Protein AF-G4N1Y5-F1 (afdb_monomer)

Organism: Pyricularia oryzae (strain 70-15 / ATCC MYA-4617 / FGSC 8958) (NCBI:txid242507)

Mean predicted aligned error: 13.45 Å

Radius of gyration: 26.27 Å; Cα contacts (8 Å, |Δi|>4): 251; chains: 1; bounding box: 82×82×76 Å

Sequence (222 aa):
MKKETIITCLFGWCHAQAALNHQTCSHRTGPSLIPADCPLPINHTAAKTEADWAPWSKQPVCFQPVHKPNTTDPYCLYTHPTFRSHGISVITTPGLAAALTSSLDDGVVPRHQRDHPSSPMSAQQRSSGALAYEIRDLPGRGKGLVATRPIRRWETVVVQFPSLVVLMDFWEAVESPKQSRRLLNRALKQLPAGEKGRILALGENKEGRGGSCLTGFGPGPA

Foldseek 3Di:
DDDDDDDDDPDDDDDDDDDPDDDDPPPPPDPDPDDPDQQDFQPLVPDDDPVSQPPFPDRWDWDFFPLCPVDPWTWTWTKRAQQLHWIAIETGTRNVVSNCPVVSDPVPPPLCLSQPCLECSHPVCVPVPDQQWDWDQDPPPAIDTDGPDDDDPPDDRHDDDHRYHYDPCVVNRDPDPVRVVVSVVVSLVSIDPVNSVVVVNRPDDDDDPDDDPPDDDDDDDD

Solvent-accessible surface area (backbone atoms only — not comparable to full-atom values): 14438 Å² total; per-residue (Å²): 134,92,81,85,88,89,84,88,80,82,80,86,79,81,91,80,91,83,84,89,83,84,84,78,82,74,82,75,92,63,99,65,100,64,82,91,70,76,59,69,52,58,55,71,88,75,51,84,51,70,80,54,37,54,85,32,74,47,79,59,54,68,48,72,36,66,74,36,84,90,51,87,68,34,42,26,42,40,32,34,58,58,40,92,78,40,14,30,20,38,39,34,37,43,62,58,51,27,63,44,52,72,75,56,44,70,86,82,48,58,61,72,73,68,43,27,67,39,15,90,77,8,70,58,36,78,74,70,72,71,56,56,46,46,84,42,83,37,90,99,67,40,66,43,80,44,70,73,55,93,78,60,91,93,57,80,61,73,50,86,79,70,55,66,48,67,45,87,65,48,78,58,27,46,83,41,75,67,57,51,52,52,49,53,55,46,42,48,67,67,36,36,69,70,45,35,48,56,59,55,58,64,72,62,72,88,80,75,90,88,72,78,95,77,81,90,85,76,86,79,85,133

Nearest PDB structures (foldseek):
  1vgr-assembly1_B  TM=2.642E-01  e=6.766E+00  Oxalobacter formigenes
  2vjm-assembly1_B  TM=2.490E-01  e=5.997E+00  Oxalobacter formigenes
  2vjn-assembly1_B  TM=2.763E-01  e=9.719E+00  Oxalobacter formigenes
  2vjp-assembly1_B  TM=2.486E-01  e=8.614E+00  Oxalobacter formigenes
  2vjq-assembly1_A  TM=2.506E-01  e=9.719E+00  Oxalobacter formigenes

Secondary structure (DSSP, 8-state):
----------S------------------------S-PPPPP-TTT--SHHHHTTSSS--EEE--SS-TT--PPEEEEEESSGGGT-EEEEE-HHHHHHHGGGG-TTSS-HHHHT-TTSTTSHHHHHH---SEEEEEETTTEEEEEESS---TT--------SEEE-TTHHHH-S-HHHHHHHHHHHHHHS-HHHHHHHHHHS-----SS--SS----PPP-

Structure (mmCIF, N/CA/C/O backbone):
data_AF-G4N1Y5-F1
#
_entry.id   AF-G4N1Y5-F1
#
loop_
_atom_site.group_PDB
_atom_site.id
_atom_site.type_symbol
_atom_site.label_atom_id
_atom_site.label_alt_id
_atom_site.label_comp_id
_atom_site.label_asym_id
_atom_site.label_entity_id
_atom_site.label_seq_id
_atom_site.pdbx_PDB_ins_code
_atom_site.Cartn_x
_atom_site.Cartn_y
_atom_site.Cartn_z
_atom_site.occupancy
_atom_site.B_iso_or_equiv
_atom_site.auth_seq_id
_atom_site.auth_comp_id
_atom_site.auth_asym_id
_atom_site.auth_atom_id
_atom_site.pdbx_PDB_model_num
ATOM 1 N N . MET A 1 1 ? 61.204 -33.881 -43.642 1.00 36.78 1 MET A N 1
ATOM 2 C CA . MET A 1 1 ? 60.769 -33.452 -44.990 1.00 36.78 1 MET A CA 1
ATOM 3 C C . MET A 1 1 ? 59.415 -32.778 -44.861 1.00 36.78 1 MET A C 1
ATOM 5 O O . MET A 1 1 ? 58.558 -33.297 -44.161 1.00 36.78 1 MET A O 1
ATOM 9 N N . LYS A 1 2 ? 59.293 -31.590 -45.455 1.00 37.75 2 LYS A N 1
ATOM 10 C CA . LYS A 1 2 ? 58.115 -30.712 -45.453 1.00 37.75 2 LYS A CA 1
ATOM 11 C C . LYS A 1 2 ? 56.876 -31.402 -46.042 1.00 37.75 2 LYS A C 1
ATOM 13 O O . LYS A 1 2 ? 57.016 -32.078 -47.060 1.00 37.75 2 LYS A O 1
ATOM 18 N N . LYS A 1 3 ? 55.694 -31.104 -45.488 1.00 37.12 3 LYS A N 1
ATOM 19 C CA . LYS A 1 3 ? 54.597 -30.410 -46.196 1.00 37.12 3 LYS A CA 1
ATOM 20 C C . LYS A 1 3 ? 53.560 -29.866 -45.196 1.00 37.12 3 LYS A C 1
ATOM 22 O O . LYS A 1 3 ? 53.031 -30.603 -44.374 1.00 37.12 3 LYS A O 1
ATOM 27 N N . GLU A 1 4 ? 53.372 -28.553 -45.291 1.00 38.59 4 GLU A N 1
ATOM 28 C CA . GLU A 1 4 ? 52.436 -27.648 -44.603 1.00 38.59 4 GLU A CA 1
ATOM 29 C C . GLU A 1 4 ? 50.994 -27.891 -45.110 1.00 38.59 4 GLU A C 1
ATOM 31 O O . GLU A 1 4 ? 50.819 -28.274 -46.264 1.00 38.59 4 GLU A O 1
ATOM 36 N N . THR A 1 5 ? 49.977 -27.972 -44.242 1.00 40.72 5 THR A N 1
ATOM 37 C CA . THR A 1 5 ? 49.106 -26.905 -43.673 1.00 40.72 5 THR A CA 1
ATOM 38 C C . THR A 1 5 ? 48.118 -26.291 -44.677 1.00 40.72 5 THR A C 1
ATOM 40 O O . THR A 1 5 ? 48.538 -25.748 -45.690 1.00 40.72 5 THR A O 1
ATOM 43 N N . ILE A 1 6 ? 46.811 -26.332 -44.357 1.00 34.34 6 ILE A N 1
ATOM 44 C CA . ILE A 1 6 ? 45.907 -25.173 -44.123 1.00 34.34 6 ILE A CA 1
ATOM 45 C C . ILE A 1 6 ? 44.449 -25.674 -44.032 1.00 34.34 6 ILE A C 1
ATOM 47 O O . ILE A 1 6 ? 43.851 -26.027 -45.042 1.00 34.34 6 ILE A O 1
ATOM 51 N N . ILE A 1 7 ? 43.860 -25.627 -42.829 1.00 37.31 7 ILE A N 1
ATOM 52 C CA . ILE A 1 7 ? 42.467 -25.193 -42.621 1.00 37.31 7 ILE A CA 1
ATOM 53 C C . ILE A 1 7 ? 42.479 -24.287 -41.388 1.00 37.31 7 ILE A C 1
ATOM 55 O O . ILE A 1 7 ? 42.711 -24.723 -40.262 1.00 37.31 7 ILE A O 1
ATOM 59 N N . THR A 1 8 ? 42.287 -23.000 -41.633 1.00 33.62 8 THR A N 1
ATOM 60 C CA . THR A 1 8 ? 42.190 -21.926 -40.648 1.00 33.62 8 THR A CA 1
ATOM 61 C C . THR A 1 8 ? 40.762 -21.870 -40.100 1.00 33.62 8 THR A C 1
ATOM 63 O O . THR A 1 8 ? 39.855 -21.417 -40.790 1.00 33.62 8 THR A O 1
ATOM 66 N N . CYS A 1 9 ? 40.567 -22.273 -38.843 1.00 34.78 9 CYS A N 1
ATOM 67 C CA . CYS A 1 9 ? 39.440 -21.824 -38.020 1.00 34.78 9 CYS A CA 1
ATOM 68 C C . CYS A 1 9 ? 39.994 -20.822 -37.005 1.00 34.78 9 CYS A C 1
ATOM 70 O O . CYS A 1 9 ? 40.541 -21.202 -35.971 1.00 34.78 9 CYS A O 1
ATOM 72 N N . LEU A 1 10 ? 39.918 -19.534 -37.340 1.00 39.16 10 LEU A N 1
ATOM 73 C CA . LEU A 1 10 ? 40.221 -18.456 -36.407 1.00 39.16 10 LEU A CA 1
ATOM 74 C C . LEU A 1 10 ? 39.010 -18.242 -35.488 1.00 39.16 10 LEU A C 1
ATOM 76 O O . LEU A 1 10 ? 37.905 -18.000 -35.960 1.00 39.16 10 LEU A O 1
ATOM 80 N N . PHE A 1 11 ? 39.283 -18.323 -34.184 1.00 41.16 11 PHE A N 1
ATOM 81 C CA . PHE A 1 11 ? 38.436 -17.948 -33.046 1.00 41.16 11 PHE A CA 1
ATOM 82 C C . PHE A 1 11 ? 37.162 -18.778 -32.832 1.00 41.16 11 PHE A C 1
ATOM 84 O O . PHE A 1 11 ? 36.048 -18.388 -33.166 1.00 41.16 11 PHE A O 1
ATOM 91 N N . GLY A 1 12 ? 37.347 -19.923 -32.169 1.00 32.00 12 GLY A N 1
ATOM 92 C CA . GLY A 1 12 ? 36.274 -20.605 -31.453 1.00 32.00 12 GLY A CA 1
ATOM 93 C C . GLY A 1 12 ? 35.871 -19.840 -30.189 1.00 32.00 12 GLY A C 1
ATOM 94 O O . GLY A 1 12 ? 36.725 -19.348 -29.463 1.00 32.00 12 GLY A O 1
ATOM 95 N N . TRP A 1 13 ? 34.574 -19.742 -29.910 1.00 37.44 13 TRP A N 1
ATOM 96 C CA . TRP A 1 13 ? 33.896 -20.661 -28.991 1.00 37.44 13 TRP A CA 1
ATOM 97 C C . TRP A 1 13 ? 32.408 -20.322 -28.850 1.00 37.44 13 TRP A C 1
ATOM 99 O O . TRP A 1 13 ? 31.970 -19.195 -29.063 1.00 37.44 13 TRP A O 1
ATOM 109 N N . CYS A 1 14 ? 31.650 -21.376 -28.551 1.00 31.11 14 CYS A N 1
ATOM 110 C CA . CYS A 1 14 ? 30.198 -21.467 -28.483 1.00 31.11 14 CYS A CA 1
ATOM 111 C C . CYS A 1 14 ? 29.510 -20.398 -27.625 1.00 31.11 14 CYS A C 1
ATOM 113 O O . CYS A 1 14 ? 29.985 -20.017 -26.559 1.00 31.11 14 CYS A O 1
ATOM 115 N N . HIS A 1 15 ? 28.292 -20.052 -28.044 1.00 40.00 15 HIS A N 1
ATOM 116 C CA . HIS A 1 15 ? 27.277 -19.400 -27.224 1.00 40.00 15 HIS A CA 1
ATOM 117 C C . HIS A 1 15 ? 26.997 -20.157 -25.917 1.00 40.00 15 HIS A C 1
ATOM 119 O O . HIS A 1 15 ? 26.692 -21.348 -25.943 1.00 40.00 15 HIS A O 1
ATOM 125 N N . ALA A 1 16 ? 26.942 -19.418 -24.808 1.00 31.11 16 ALA A N 1
ATOM 126 C CA . ALA A 1 16 ? 26.038 -19.700 -23.696 1.00 31.11 16 ALA A CA 1
ATOM 127 C C . ALA A 1 16 ? 25.666 -18.377 -23.002 1.00 31.11 16 ALA A C 1
ATOM 129 O O . ALA A 1 16 ? 26.476 -17.760 -22.316 1.00 31.11 16 ALA A O 1
ATOM 130 N N . GLN A 1 17 ? 24.432 -17.918 -23.218 1.00 43.44 17 GLN A N 1
ATOM 131 C CA . GLN A 1 17 ? 23.779 -16.939 -22.351 1.00 43.44 17 GLN A CA 1
ATOM 132 C C . GLN A 1 17 ? 23.255 -17.664 -21.112 1.00 43.44 17 GLN A C 1
ATOM 134 O O . GLN A 1 17 ? 22.541 -18.650 -21.261 1.00 43.44 17 GLN A O 1
ATOM 139 N N . ALA A 1 18 ? 23.585 -17.146 -19.928 1.00 31.31 18 ALA A N 1
ATOM 140 C CA . ALA A 1 18 ? 22.715 -16.987 -18.755 1.00 31.31 18 ALA A CA 1
ATOM 141 C C . ALA A 1 18 ? 23.594 -16.836 -17.506 1.00 31.31 18 ALA A C 1
ATOM 143 O O . ALA A 1 18 ? 24.109 -17.811 -16.970 1.00 31.31 18 ALA A O 1
ATOM 144 N N . ALA A 1 19 ? 23.736 -15.607 -17.017 1.00 33.06 19 ALA A N 1
ATOM 145 C CA . ALA A 1 19 ? 24.191 -15.350 -15.657 1.00 33.06 19 ALA A CA 1
ATOM 146 C C . ALA A 1 19 ? 23.155 -14.447 -14.979 1.00 33.06 19 ALA A C 1
ATOM 148 O O . ALA A 1 19 ? 23.340 -13.243 -14.846 1.00 33.06 19 ALA A O 1
ATOM 149 N N . LEU A 1 20 ? 22.020 -15.040 -14.598 1.00 39.56 20 LEU A N 1
ATOM 150 C CA . LEU A 1 20 ? 21.150 -14.484 -13.563 1.00 39.56 20 LEU A CA 1
ATOM 151 C C . LEU A 1 20 ? 21.746 -14.918 -12.227 1.00 39.56 20 LEU A C 1
ATOM 153 O O . LEU A 1 20 ? 21.486 -16.020 -11.755 1.00 39.56 20 LEU A O 1
ATOM 157 N N . ASN A 1 21 ? 22.598 -14.071 -11.656 1.00 50.44 21 ASN A N 1
ATOM 158 C CA . ASN A 1 21 ? 23.182 -14.298 -10.343 1.00 50.44 21 ASN A CA 1
ATOM 159 C C . ASN A 1 21 ? 22.682 -13.223 -9.376 1.00 50.44 21 ASN A C 1
ATOM 161 O O . ASN A 1 21 ? 23.321 -12.194 -9.200 1.00 50.44 21 ASN A O 1
ATOM 165 N N . HIS A 1 22 ? 21.522 -13.468 -8.769 1.00 42.69 22 HIS A N 1
ATOM 166 C CA . HIS A 1 22 ? 21.145 -12.882 -7.483 1.00 42.69 22 HIS A CA 1
ATOM 167 C C . HIS A 1 22 ? 20.289 -13.897 -6.730 1.00 42.69 22 HIS A C 1
ATOM 169 O O . HIS A 1 22 ? 19.062 -13.876 -6.762 1.00 42.69 22 HIS A O 1
ATOM 175 N N . GLN A 1 23 ? 20.974 -14.828 -6.072 1.00 48.97 23 GLN A N 1
ATOM 176 C CA . GLN A 1 23 ? 20.362 -15.827 -5.215 1.00 48.97 23 GLN A CA 1
ATOM 177 C C . GLN A 1 23 ? 20.736 -15.539 -3.766 1.00 48.97 23 GLN A C 1
ATOM 179 O O . GLN A 1 23 ? 21.848 -15.826 -3.344 1.00 48.97 23 GLN A O 1
ATOM 184 N N . THR A 1 24 ? 19.782 -15.020 -2.997 1.00 43.78 24 THR A N 1
ATOM 185 C CA . THR A 1 24 ? 19.695 -15.293 -1.555 1.00 43.78 24 THR A CA 1
ATOM 186 C C . THR A 1 24 ? 18.232 -15.405 -1.121 1.00 43.78 24 THR A C 1
ATOM 188 O O . THR A 1 24 ? 17.758 -14.710 -0.226 1.00 43.78 24 THR A O 1
ATOM 191 N N . CYS A 1 25 ? 17.507 -16.366 -1.696 1.00 52.31 25 CYS A N 1
ATOM 192 C CA . CYS A 1 25 ? 16.467 -17.042 -0.925 1.00 52.31 25 CYS A CA 1
ATOM 193 C C . CYS A 1 25 ? 17.189 -17.980 0.050 1.00 52.31 25 CYS A C 1
ATOM 195 O O . CYS A 1 25 ? 17.631 -19.065 -0.317 1.00 52.31 25 CYS A O 1
ATOM 197 N N . SER A 1 26 ? 17.407 -17.513 1.281 1.00 47.81 26 SER A N 1
ATOM 198 C CA . SER A 1 26 ? 17.967 -18.354 2.337 1.00 47.81 26 SER A CA 1
ATOM 199 C C . SER A 1 26 ? 16.935 -19.419 2.705 1.00 47.81 26 SER A C 1
ATOM 201 O O . SER A 1 26 ? 15.884 -19.106 3.267 1.00 47.81 26 SER A O 1
ATOM 203 N N . HIS A 1 27 ? 17.223 -20.674 2.352 1.00 41.19 27 HIS A N 1
ATOM 204 C CA . HIS A 1 27 ? 16.483 -21.837 2.825 1.00 41.19 27 HIS A CA 1
ATOM 205 C C . HIS A 1 27 ? 16.532 -21.861 4.354 1.00 41.19 27 HIS A C 1
ATOM 207 O O . HIS A 1 27 ? 17.514 -22.291 4.956 1.00 41.19 27 HIS A O 1
ATOM 213 N N . ARG A 1 28 ? 15.456 -21.427 5.008 1.00 40.38 28 ARG A N 1
ATOM 214 C CA . ARG A 1 28 ? 15.240 -21.763 6.411 1.00 40.38 28 ARG A CA 1
ATOM 215 C C . ARG A 1 28 ? 14.604 -23.152 6.421 1.00 40.38 28 ARG A C 1
ATOM 217 O O . ARG A 1 28 ? 13.409 -23.292 6.186 1.00 40.38 28 ARG A O 1
ATOM 224 N N . THR A 1 29 ? 15.423 -24.181 6.626 1.00 44.72 29 THR A N 1
ATOM 225 C CA . THR A 1 29 ? 14.988 -25.575 6.783 1.00 44.72 29 THR A CA 1
ATOM 226 C C . THR A 1 29 ? 14.177 -25.717 8.072 1.00 44.72 29 THR A C 1
ATOM 228 O O . THR A 1 29 ? 14.715 -25.999 9.139 1.00 44.72 29 THR A O 1
ATOM 231 N N . GLY A 1 30 ? 12.876 -25.463 7.980 1.00 50.12 30 GLY A N 1
ATOM 232 C CA . GLY A 1 30 ? 11.869 -25.906 8.940 1.00 50.12 30 GLY A CA 1
ATOM 233 C C . GLY A 1 30 ? 10.907 -26.863 8.234 1.00 50.12 30 GLY A C 1
ATOM 234 O O . GLY A 1 30 ? 10.725 -26.738 7.021 1.00 50.12 30 GLY A O 1
ATOM 235 N N . PRO A 1 31 ? 10.295 -27.826 8.939 1.00 45.81 31 PRO A N 1
ATOM 236 C CA . PRO A 1 31 ? 9.367 -28.757 8.319 1.00 45.81 31 PRO A CA 1
ATOM 237 C C . PRO A 1 31 ? 8.050 -28.017 8.060 1.00 45.81 31 PRO A C 1
ATOM 239 O O . PRO A 1 31 ? 7.204 -27.916 8.943 1.00 45.81 31 PRO A O 1
ATOM 242 N N . SER A 1 32 ? 7.888 -27.445 6.867 1.00 42.66 32 SER A N 1
ATOM 243 C CA . SER A 1 32 ? 6.611 -26.885 6.430 1.00 42.66 32 SER A CA 1
ATOM 244 C C . SER A 1 32 ? 6.371 -27.197 4.958 1.00 42.66 32 SER A C 1
ATOM 246 O O . SER A 1 32 ? 7.228 -26.980 4.105 1.00 42.66 32 SER A O 1
ATOM 248 N N . LEU A 1 33 ? 5.196 -27.760 4.695 1.00 46.88 33 LEU A N 1
ATOM 249 C CA . LEU A 1 33 ? 4.703 -28.235 3.407 1.00 46.88 33 LEU A CA 1
ATOM 250 C C . LEU A 1 33 ? 4.288 -27.052 2.507 1.00 46.88 33 LEU A C 1
ATOM 252 O O . LEU A 1 33 ? 3.099 -26.768 2.385 1.00 46.88 33 LEU A O 1
ATOM 256 N N . ILE A 1 34 ? 5.243 -26.346 1.890 1.00 49.41 34 ILE A N 1
ATOM 257 C CA . ILE A 1 34 ? 4.983 -25.301 0.874 1.00 49.41 34 ILE A CA 1
ATOM 258 C C . ILE A 1 34 ? 5.943 -25.523 -0.315 1.00 49.41 34 ILE A C 1
ATOM 260 O O . ILE A 1 34 ? 7.086 -25.912 -0.065 1.00 49.41 34 ILE A O 1
ATOM 264 N N . PRO A 1 35 ? 5.514 -25.343 -1.587 1.00 47.78 35 PRO A N 1
ATOM 265 C CA . PRO A 1 35 ? 6.328 -25.675 -2.756 1.00 47.78 35 PRO A CA 1
ATOM 266 C C . PRO A 1 35 ? 7.705 -25.011 -2.718 1.00 47.78 35 PRO A C 1
ATOM 268 O O . PRO A 1 35 ? 7.832 -23.837 -2.379 1.00 47.78 35 PRO A O 1
ATOM 271 N N . ALA A 1 36 ? 8.723 -25.785 -3.090 1.00 53.41 36 ALA A N 1
ATOM 272 C CA . ALA A 1 36 ? 10.140 -25.424 -3.072 1.00 53.41 36 ALA A CA 1
ATOM 273 C C . ALA A 1 36 ? 10.540 -24.346 -4.100 1.00 53.41 36 ALA A C 1
ATOM 275 O O . ALA A 1 36 ? 11.719 -24.004 -4.201 1.00 53.41 36 ALA A O 1
ATOM 276 N N . ASP A 1 37 ? 9.581 -23.804 -4.849 1.00 65.25 37 ASP A N 1
ATOM 277 C CA . ASP A 1 37 ? 9.858 -22.935 -5.981 1.00 65.25 37 ASP A CA 1
ATOM 278 C C . ASP A 1 37 ? 9.784 -21.470 -5.561 1.00 65.25 37 ASP A C 1
ATOM 280 O O . ASP A 1 37 ? 8.735 -20.931 -5.202 1.00 65.25 37 ASP A O 1
ATOM 284 N N . CYS A 1 38 ? 10.946 -20.819 -5.602 1.00 70.44 38 CYS A N 1
ATOM 285 C CA . CYS A 1 38 ? 11.049 -19.383 -5.416 1.00 70.44 38 CYS A CA 1
ATOM 286 C C . CYS A 1 38 ? 10.252 -18.692 -6.534 1.00 70.44 38 CYS A C 1
ATOM 288 O O . CYS A 1 38 ? 10.541 -18.938 -7.709 1.00 70.44 38 CYS A O 1
ATOM 290 N N . PRO A 1 39 ? 9.268 -17.833 -6.210 1.00 83.62 39 PRO A N 1
ATOM 291 C CA . PRO A 1 39 ? 8.511 -17.117 -7.226 1.00 83.62 39 PRO A CA 1
ATOM 292 C C . PRO A 1 39 ? 9.467 -16.335 -8.131 1.00 83.62 39 PRO A C 1
ATOM 294 O O . PRO A 1 39 ? 10.356 -15.621 -7.656 1.00 83.62 39 PRO A O 1
ATOM 297 N N . LEU A 1 40 ? 9.301 -16.504 -9.443 1.00 88.62 40 LEU A N 1
ATOM 298 C CA . LEU A 1 40 ? 10.174 -15.879 -10.427 1.00 88.62 40 LEU A CA 1
ATOM 299 C C . LEU A 1 40 ? 9.832 -14.389 -10.597 1.00 88.62 40 LEU A C 1
ATOM 301 O O . LEU A 1 40 ? 8.654 -14.019 -10.575 1.00 88.62 40 LEU A O 1
ATOM 305 N N . PRO A 1 41 ? 10.839 -13.522 -10.805 1.00 91.44 41 PRO A N 1
ATOM 306 C CA . PRO A 1 41 ? 10.612 -12.123 -11.143 1.00 91.44 41 PRO A CA 1
ATOM 307 C C . PRO A 1 41 ? 9.795 -11.974 -12.427 1.00 91.44 41 PRO A C 1
ATOM 309 O O . PRO A 1 41 ? 10.048 -12.653 -13.423 1.00 91.44 41 PRO A O 1
ATOM 312 N N . ILE A 1 42 ? 8.863 -11.021 -12.437 1.00 89.31 42 ILE A N 1
ATOM 313 C CA . ILE A 1 42 ? 8.112 -10.688 -13.650 1.00 89.31 42 ILE A CA 1
ATOM 314 C C . ILE A 1 42 ? 9.048 -10.033 -14.658 1.00 89.31 42 ILE A C 1
ATOM 316 O O . ILE A 1 42 ? 9.676 -9.002 -14.388 1.00 89.31 42 ILE A O 1
ATOM 320 N N . ASN A 1 43 ? 9.077 -10.591 -15.866 1.00 88.75 43 ASN A N 1
ATOM 321 C CA . ASN A 1 43 ? 9.736 -9.954 -16.989 1.00 88.75 43 ASN A CA 1
ATOM 322 C C . ASN A 1 43 ? 8.859 -8.816 -17.537 1.00 88.75 43 ASN A C 1
ATOM 324 O O . ASN A 1 43 ? 8.047 -8.996 -18.442 1.00 88.75 43 ASN A O 1
ATOM 328 N N . HIS A 1 44 ? 9.036 -7.625 -16.972 1.00 83.50 44 HIS A N 1
ATOM 329 C CA . HIS A 1 44 ? 8.256 -6.425 -17.276 1.00 83.50 44 HIS A CA 1
ATOM 330 C C . HIS A 1 44 ? 8.326 -5.957 -18.742 1.00 83.50 44 HIS A C 1
ATOM 332 O O . HIS A 1 44 ? 7.448 -5.207 -19.164 1.00 83.50 44 HIS A O 1
ATOM 338 N N . THR A 1 45 ? 9.326 -6.379 -19.526 1.00 86.06 45 THR A N 1
ATOM 339 C CA . THR A 1 45 ? 9.419 -6.043 -20.960 1.00 86.06 45 THR A CA 1
ATOM 340 C C . THR A 1 45 ? 8.698 -7.052 -21.853 1.00 86.06 45 THR A C 1
ATOM 342 O O . THR A 1 45 ? 8.228 -6.687 -22.930 1.00 86.06 45 THR A O 1
ATOM 345 N N . ALA A 1 46 ? 8.586 -8.308 -21.411 1.00 87.62 46 ALA A N 1
ATOM 346 C CA . ALA A 1 46 ? 7.945 -9.385 -22.161 1.00 87.62 46 ALA A CA 1
ATOM 347 C C . ALA A 1 46 ? 6.474 -9.613 -21.777 1.00 87.62 46 ALA A C 1
ATOM 349 O O . ALA A 1 46 ? 5.722 -10.143 -22.594 1.00 87.62 46 ALA A O 1
ATOM 350 N N . ALA A 1 47 ? 6.068 -9.220 -20.566 1.00 88.44 47 ALA A N 1
ATOM 351 C CA . ALA A 1 47 ? 4.717 -9.414 -20.047 1.00 88.44 47 ALA A CA 1
ATOM 352 C C . ALA A 1 47 ? 3.669 -8.648 -20.875 1.00 88.44 47 ALA A C 1
ATOM 354 O O . ALA A 1 47 ? 3.788 -7.435 -21.071 1.00 88.44 47 ALA A O 1
ATOM 355 N N . LYS A 1 48 ? 2.634 -9.351 -21.349 1.00 90.12 48 LYS A N 1
ATOM 356 C CA . LYS A 1 48 ? 1.591 -8.813 -22.247 1.00 90.12 48 LYS A CA 1
ATOM 357 C C . LYS A 1 48 ? 0.170 -9.082 -21.761 1.00 90.12 48 LYS A C 1
ATOM 359 O O . LYS A 1 48 ? -0.748 -8.375 -22.172 1.00 90.12 48 LYS A O 1
ATOM 364 N N . THR A 1 49 ? -0.012 -10.078 -20.903 1.00 92.44 49 THR A N 1
ATOM 365 C CA . THR A 1 49 ? -1.314 -10.556 -20.438 1.00 92.44 49 THR A CA 1
ATOM 366 C C . THR A 1 49 ? -1.410 -10.560 -18.918 1.00 92.44 49 THR A C 1
ATOM 368 O O . THR A 1 49 ? -0.402 -10.579 -18.218 1.00 92.44 49 THR A 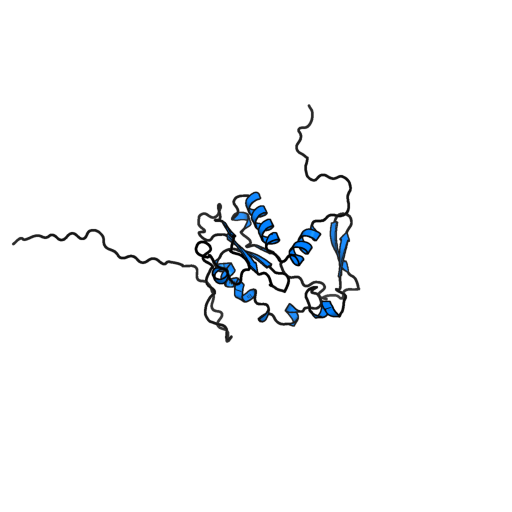O 1
ATOM 371 N N . GLU A 1 50 ? -2.636 -10.599 -18.392 1.00 90.38 50 GLU A N 1
ATOM 372 C CA . GLU A 1 50 ? -2.871 -10.629 -16.943 1.00 90.38 50 GLU A CA 1
ATOM 373 C C . GLU A 1 50 ? -2.224 -11.819 -16.236 1.00 90.38 50 GLU A C 1
ATOM 375 O O . GLU A 1 50 ? -1.778 -11.676 -15.101 1.00 90.38 50 GLU A O 1
ATOM 380 N N . ALA A 1 51 ? -2.095 -12.956 -16.920 1.00 90.06 51 ALA A N 1
ATOM 381 C CA . ALA A 1 51 ? -1.388 -14.115 -16.392 1.00 90.06 51 ALA A CA 1
ATOM 382 C C . ALA A 1 51 ? 0.115 -13.847 -16.192 1.00 90.06 51 ALA A C 1
ATOM 384 O O . ALA A 1 51 ? 0.693 -14.348 -15.232 1.00 90.06 51 ALA A O 1
ATOM 385 N N . ASP A 1 52 ? 0.732 -13.013 -17.038 1.00 91.44 52 ASP A N 1
ATOM 386 C CA . ASP A 1 52 ? 2.172 -12.718 -16.979 1.00 91.44 52 ASP A CA 1
ATOM 387 C C . ASP A 1 52 ? 2.551 -11.846 -15.777 1.00 91.44 52 ASP A C 1
ATOM 389 O O . ASP A 1 52 ? 3.705 -11.839 -15.348 1.00 91.44 52 ASP A O 1
ATOM 393 N N . TRP A 1 53 ? 1.598 -11.065 -15.258 1.00 92.50 53 TRP A N 1
ATOM 394 C CA . TRP A 1 53 ? 1.809 -10.194 -14.101 1.00 92.50 53 TRP A CA 1
ATOM 395 C C . TRP A 1 53 ? 0.920 -10.533 -12.907 1.00 92.50 53 TRP A C 1
ATOM 397 O O . TRP A 1 53 ? 0.887 -9.766 -11.946 1.00 92.50 53 TRP A O 1
ATOM 407 N N . ALA A 1 54 ? 0.225 -11.668 -12.916 1.00 91.12 54 ALA A N 1
ATOM 408 C CA . ALA A 1 54 ? -0.407 -12.185 -11.710 1.00 91.12 54 ALA A CA 1
ATOM 409 C C . ALA A 1 54 ? 0.666 -12.415 -10.616 1.00 91.12 54 ALA A C 1
ATOM 411 O O . ALA A 1 54 ? 1.803 -12.763 -10.938 1.00 91.12 54 ALA A O 1
ATOM 412 N N . PRO A 1 55 ? 0.363 -12.196 -9.321 1.00 91.50 55 PRO A N 1
ATOM 413 C CA . PRO A 1 55 ? -0.938 -11.849 -8.734 1.00 91.50 55 PRO A CA 1
ATOM 414 C C . PRO A 1 55 ? -1.258 -10.340 -8.734 1.00 91.50 55 PRO A C 1
ATOM 416 O O . PRO A 1 55 ? -2.208 -9.895 -8.088 1.00 91.50 55 PRO A O 1
ATOM 419 N N . TRP A 1 56 ? -0.464 -9.514 -9.412 1.00 94.19 56 TRP A N 1
ATOM 420 C CA . TRP A 1 56 ? -0.678 -8.071 -9.442 1.00 94.19 56 TRP A CA 1
ATOM 421 C C . TRP A 1 56 ? -1.850 -7.708 -10.360 1.00 94.19 56 TRP A C 1
ATOM 423 O O . TRP A 1 56 ? -2.097 -8.326 -11.386 1.00 94.19 56 TRP A O 1
ATOM 433 N N . SER A 1 57 ? -2.585 -6.660 -10.002 1.00 93.94 57 SER A N 1
ATOM 434 C CA . SER A 1 57 ? -3.801 -6.236 -10.717 1.00 93.94 57 SER A CA 1
ATOM 435 C C . SER A 1 57 ? -3.551 -5.528 -12.050 1.00 93.94 57 SER A C 1
ATOM 437 O O . SER A 1 57 ? -4.482 -5.334 -12.836 1.00 93.94 57 SER A O 1
ATOM 439 N N . LYS A 1 58 ? -2.327 -5.048 -12.280 1.00 94.25 58 LYS A N 1
ATOM 440 C CA . LYS A 1 58 ? -1.933 -4.256 -13.448 1.00 94.25 58 LYS A CA 1
ATOM 441 C C . LYS A 1 58 ? -0.509 -4.607 -13.842 1.00 94.25 58 LYS A C 1
ATOM 443 O O . LYS A 1 58 ? 0.309 -4.909 -12.976 1.00 94.25 58 LYS A O 1
ATOM 448 N N . GLN A 1 59 ? -0.212 -4.447 -15.131 1.00 94.56 59 GLN A N 1
ATOM 449 C CA . GLN A 1 59 ? 1.152 -4.526 -15.633 1.00 94.56 59 GLN A CA 1
ATOM 450 C C . GLN A 1 59 ? 2.068 -3.570 -14.841 1.00 94.56 59 GLN A C 1
ATOM 452 O O . GLN A 1 59 ? 1.730 -2.380 -14.710 1.00 94.56 59 GLN A O 1
ATOM 457 N N . PRO A 1 60 ? 3.209 -4.063 -14.325 1.00 95.31 60 PRO A N 1
ATOM 458 C CA . PRO A 1 60 ? 4.142 -3.249 -13.565 1.00 95.31 60 PRO A CA 1
ATOM 459 C C . PRO A 1 60 ? 4.713 -2.101 -14.389 1.00 95.31 60 PRO A C 1
ATOM 461 O O . PRO A 1 60 ? 4.956 -2.219 -15.589 1.00 95.31 60 PRO A O 1
ATOM 464 N N . VAL A 1 61 ? 4.942 -0.969 -13.730 1.00 94.69 61 VAL A N 1
ATOM 465 C CA . VAL A 1 61 ? 5.459 0.242 -14.378 1.00 94.69 61 VAL A CA 1
ATOM 466 C C . VAL A 1 61 ? 6.837 0.512 -13.833 1.00 94.69 61 VAL A C 1
ATOM 468 O O . VAL A 1 61 ? 6.965 0.851 -12.657 1.00 94.69 61 VAL A O 1
ATOM 471 N N . CYS A 1 62 ? 7.835 0.363 -14.693 1.00 94.75 62 CYS A N 1
ATOM 472 C CA . CYS A 1 62 ? 9.229 0.333 -14.292 1.00 94.75 62 CYS A CA 1
ATOM 473 C C . CYS A 1 62 ? 10.003 1.570 -14.753 1.00 94.75 62 CYS A C 1
ATOM 475 O O . CYS A 1 62 ? 9.673 2.182 -15.771 1.00 94.75 62 CYS A O 1
ATOM 477 N N . PHE A 1 63 ? 11.050 1.916 -14.012 1.00 93.12 63 PHE A N 1
ATOM 478 C CA . PHE A 1 63 ? 12.070 2.878 -14.415 1.00 93.12 63 PHE A CA 1
ATOM 479 C C . PHE A 1 63 ? 13.452 2.379 -13.994 1.00 93.12 63 PHE A C 1
ATOM 481 O O . PHE A 1 63 ? 13.581 1.637 -13.019 1.00 93.12 63 PHE A O 1
ATOM 488 N N . GLN A 1 64 ? 14.475 2.788 -14.739 1.00 92.88 64 GLN A N 1
ATOM 489 C CA . GLN A 1 64 ? 15.861 2.480 -14.407 1.00 92.88 64 GLN A CA 1
ATOM 490 C C . GLN A 1 64 ? 16.414 3.521 -13.429 1.00 92.88 64 GLN A C 1
ATOM 492 O O . GLN A 1 64 ? 16.149 4.713 -13.624 1.00 92.88 64 GLN A O 1
ATOM 497 N N . PRO A 1 65 ? 17.147 3.106 -12.381 1.00 91.69 65 PRO A N 1
ATOM 498 C CA . PRO A 1 65 ? 17.695 4.041 -11.412 1.00 91.69 65 PRO A CA 1
ATOM 499 C C . PRO A 1 65 ? 18.814 4.878 -12.048 1.00 91.69 65 PRO A C 1
ATOM 501 O O . PRO A 1 65 ? 19.785 4.337 -12.568 1.00 91.69 65 PRO A O 1
ATOM 504 N N . VAL A 1 66 ? 18.703 6.208 -11.998 1.00 83.94 66 VAL A N 1
ATOM 505 C CA . VAL A 1 66 ? 19.680 7.103 -12.658 1.00 83.94 66 VAL A CA 1
ATOM 506 C C . VAL A 1 66 ? 20.940 7.285 -11.814 1.00 83.94 66 VAL A C 1
ATOM 508 O O . VAL A 1 66 ? 22.048 7.328 -12.343 1.00 83.94 66 VAL A O 1
ATOM 511 N N . HIS A 1 67 ? 20.795 7.341 -10.490 1.00 79.94 67 HIS A N 1
ATOM 512 C CA . HIS A 1 67 ? 21.913 7.580 -9.570 1.00 79.94 67 HIS A CA 1
ATOM 513 C C . HIS A 1 67 ? 22.515 6.292 -8.988 1.00 79.94 67 HIS A C 1
ATOM 515 O O . HIS A 1 67 ? 23.302 6.348 -8.046 1.00 79.94 67 HIS A O 1
ATOM 521 N N . LYS A 1 68 ? 22.179 5.129 -9.564 1.00 81.31 68 LYS A N 1
ATOM 522 C CA . LYS A 1 68 ? 22.753 3.823 -9.199 1.00 81.31 68 LYS A CA 1
ATOM 523 C C . LYS A 1 68 ? 23.260 3.095 -10.444 1.00 81.31 68 LYS A C 1
ATOM 525 O O . LYS A 1 68 ? 22.689 2.080 -10.830 1.00 81.31 68 LYS A O 1
ATOM 530 N N . PRO A 1 69 ? 24.337 3.589 -11.080 1.00 69.56 69 PRO A N 1
ATOM 531 C CA . PRO A 1 69 ? 24.815 3.058 -12.359 1.00 69.56 69 PRO A CA 1
ATOM 532 C C . PRO A 1 69 ? 25.281 1.597 -12.280 1.00 69.56 69 PRO A C 1
ATOM 534 O O . PRO A 1 69 ? 25.300 0.902 -13.289 1.00 69.56 69 PRO A O 1
ATOM 537 N N . ASN A 1 70 ? 25.627 1.119 -11.080 1.00 76.06 70 ASN A N 1
ATOM 538 C CA . ASN A 1 70 ? 26.030 -0.268 -10.843 1.00 76.06 70 ASN A CA 1
ATOM 539 C C . ASN A 1 70 ? 24.837 -1.208 -10.593 1.00 76.06 70 ASN A C 1
ATOM 541 O O . ASN A 1 70 ? 25.033 -2.410 -10.434 1.00 76.06 70 ASN A O 1
ATOM 545 N N . THR A 1 71 ? 23.613 -0.680 -10.522 1.00 78.56 71 THR A N 1
ATOM 546 C CA . THR A 1 71 ? 22.395 -1.464 -10.321 1.00 78.56 71 THR A CA 1
ATOM 547 C C . THR A 1 71 ? 21.681 -1.623 -11.655 1.00 78.56 71 THR A C 1
ATOM 549 O O . THR A 1 71 ? 21.239 -0.649 -12.254 1.00 78.56 71 THR A O 1
ATOM 552 N N . THR A 1 72 ? 21.545 -2.866 -12.111 1.00 79.25 72 THR A N 1
ATOM 553 C CA . THR A 1 72 ? 20.811 -3.197 -13.344 1.00 79.25 72 THR A CA 1
ATOM 554 C C . THR A 1 72 ? 19.316 -3.396 -13.115 1.00 79.25 72 THR A C 1
ATOM 556 O O . THR A 1 72 ? 18.541 -3.420 -14.073 1.00 79.25 72 THR A O 1
ATOM 559 N N . ASP A 1 73 ? 18.908 -3.564 -11.857 1.00 89.38 73 ASP A N 1
ATOM 560 C CA . ASP A 1 73 ? 17.521 -3.828 -11.507 1.00 89.38 73 ASP A CA 1
ATOM 561 C C . ASP A 1 73 ? 16.676 -2.550 -11.585 1.00 89.38 73 ASP A C 1
ATOM 563 O O . ASP A 1 73 ? 16.964 -1.566 -10.893 1.00 89.38 73 ASP A O 1
ATOM 567 N N . PRO A 1 74 ? 15.589 -2.554 -12.376 1.00 93.38 74 PRO A N 1
ATOM 568 C CA . PRO A 1 74 ? 14.659 -1.444 -12.383 1.00 93.38 74 PRO A CA 1
ATOM 569 C C . PRO A 1 74 ? 13.835 -1.417 -11.098 1.00 93.38 74 PRO A C 1
ATOM 571 O O . PRO A 1 74 ? 13.584 -2.438 -10.454 1.00 93.38 74 PRO A O 1
ATOM 574 N N . TYR A 1 75 ? 13.303 -0.242 -10.792 1.00 94.94 75 TYR A N 1
ATOM 575 C CA . TYR A 1 75 ? 12.254 -0.080 -9.794 1.00 94.94 75 TYR A CA 1
ATOM 576 C C . TYR A 1 75 ? 10.910 -0.105 -10.496 1.00 94.94 75 TYR A C 1
ATOM 578 O O . TYR A 1 75 ? 10.694 0.624 -11.464 1.00 94.94 75 TYR A O 1
ATOM 586 N N . CYS A 1 76 ? 9.991 -0.913 -9.987 1.00 96.44 76 CYS A N 1
ATOM 587 C CA . CYS A 1 76 ? 8.682 -1.121 -10.578 1.00 96.44 76 CYS A CA 1
ATOM 588 C C . CYS A 1 76 ? 7.576 -0.900 -9.544 1.00 96.44 76 CYS A C 1
ATOM 590 O O . CYS A 1 76 ? 7.719 -1.229 -8.367 1.00 96.44 76 CYS A O 1
ATOM 592 N N . LEU A 1 77 ? 6.456 -0.344 -10.004 1.00 97.69 77 LEU A N 1
ATOM 593 C CA . LEU A 1 77 ? 5.214 -0.260 -9.242 1.00 97.69 77 LEU A CA 1
ATOM 594 C C . LEU A 1 77 ? 4.377 -1.521 -9.468 1.00 97.69 77 LEU A C 1
ATOM 596 O O . LEU A 1 77 ? 3.997 -1.807 -10.604 1.00 97.69 77 LEU A O 1
ATOM 600 N N . TYR A 1 78 ? 4.040 -2.198 -8.378 1.00 97.19 78 TYR A N 1
ATOM 601 C CA . TYR A 1 78 ? 3.141 -3.342 -8.309 1.00 97.19 78 TYR A CA 1
ATOM 602 C C . TYR A 1 78 ? 1.922 -2.991 -7.455 1.00 97.19 78 TYR A C 1
ATOM 604 O O . TYR A 1 78 ? 2.055 -2.264 -6.474 1.00 97.19 78 TYR A O 1
ATOM 612 N N . THR A 1 79 ? 0.743 -3.523 -7.777 1.00 97.19 79 THR A N 1
ATOM 613 C CA . THR A 1 79 ? -0.458 -3.315 -6.951 1.00 97.19 79 THR A CA 1
ATOM 614 C C . THR A 1 79 ? -1.224 -4.613 -6.784 1.00 97.19 79 THR A C 1
ATOM 616 O O . THR A 1 79 ? -1.710 -5.177 -7.766 1.00 97.19 79 THR A O 1
ATOM 619 N N . HIS A 1 80 ? -1.379 -5.060 -5.540 1.00 95.44 80 HIS A N 1
ATOM 620 C CA . HIS A 1 80 ? -2.224 -6.193 -5.186 1.00 95.44 80 HIS A CA 1
ATOM 621 C C . HIS A 1 80 ? -3.610 -5.669 -4.772 1.00 95.44 80 HIS A C 1
ATOM 623 O O . HIS A 1 80 ? -3.703 -4.886 -3.824 1.00 95.44 80 HIS A O 1
ATOM 629 N N . PRO A 1 81 ? -4.696 -6.046 -5.466 1.00 90.75 81 PRO A N 1
ATOM 630 C CA . PRO A 1 81 ? -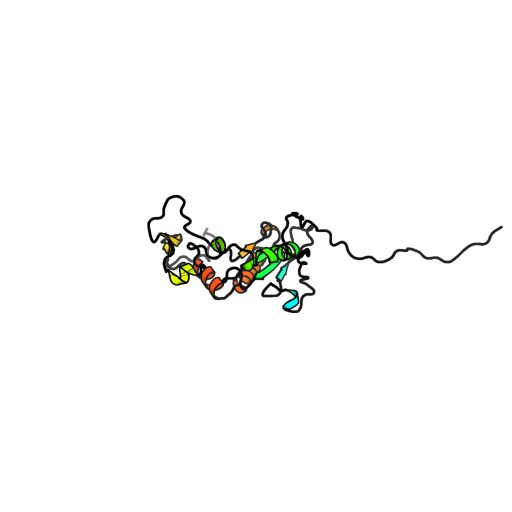5.986 -5.359 -5.347 1.00 90.75 81 PRO A CA 1
ATOM 631 C C . PRO A 1 81 ? -6.753 -5.711 -4.069 1.00 90.75 81 PRO A C 1
ATOM 633 O O . PRO A 1 81 ? -7.620 -4.956 -3.643 1.00 90.75 81 PRO A O 1
ATOM 636 N N . THR A 1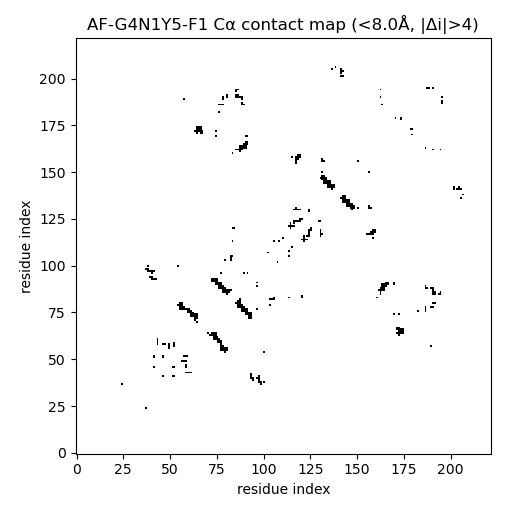 82 ? -6.456 -6.857 -3.461 1.00 88.94 82 THR A N 1
ATOM 637 C CA . THR A 1 82 ? -7.277 -7.450 -2.394 1.00 88.94 82 THR A CA 1
ATOM 638 C C . THR A 1 82 ? -6.509 -7.696 -1.105 1.00 88.94 82 THR A C 1
ATOM 640 O O . THR A 1 82 ? -7.072 -8.277 -0.181 1.00 88.94 82 THR A O 1
ATOM 643 N N . PHE A 1 83 ? -5.258 -7.229 -1.008 1.00 90.06 83 PHE A N 1
ATOM 644 C CA . PHE A 1 83 ? -4.468 -7.381 0.216 1.00 90.06 83 PHE A CA 1
ATOM 645 C C . PHE A 1 83 ? -5.257 -6.799 1.386 1.00 90.06 83 PHE A C 1
ATOM 647 O O . PHE A 1 83 ? -5.674 -5.636 1.334 1.00 90.06 83 PHE A O 1
ATOM 654 N N . ARG A 1 84 ? -5.547 -7.631 2.391 1.00 86.06 84 ARG A N 1
ATOM 655 C CA . ARG A 1 84 ? -6.336 -7.272 3.570 1.00 86.06 84 ARG A CA 1
ATOM 656 C C . ARG A 1 84 ? -7.645 -6.571 3.223 1.00 86.06 84 ARG A C 1
ATOM 658 O O . ARG A 1 84 ? -8.066 -5.697 3.959 1.00 86.06 84 ARG A O 1
ATOM 665 N N . SER A 1 85 ? -8.292 -6.915 2.106 1.00 83.88 85 SER A N 1
ATOM 666 C CA . SER A 1 85 ? -9.546 -6.302 1.620 1.00 83.88 85 SER A CA 1
ATOM 667 C C . SER A 1 85 ? -9.508 -4.793 1.293 1.00 83.88 85 SER A C 1
ATOM 669 O O . SER A 1 85 ? -10.570 -4.195 1.124 1.00 83.88 85 SER A O 1
ATOM 671 N N . HIS A 1 86 ? -8.334 -4.159 1.198 1.00 86.81 86 HIS A N 1
ATOM 672 C CA . HIS A 1 86 ? -8.195 -2.748 0.777 1.00 86.81 86 HIS A CA 1
ATOM 673 C C . HIS A 1 86 ? -7.143 -2.531 -0.315 1.00 86.81 86 HIS A C 1
ATOM 675 O O . HIS A 1 86 ? -7.154 -1.491 -0.972 1.00 86.81 86 HIS A O 1
ATOM 681 N N . GLY A 1 87 ? -6.290 -3.525 -0.554 1.00 92.62 87 GLY A N 1
ATOM 682 C CA . GLY A 1 87 ? -5.243 -3.473 -1.558 1.00 92.62 87 GLY A CA 1
ATOM 683 C C . GLY A 1 87 ? -3.990 -2.747 -1.076 1.00 92.62 87 GLY A C 1
ATOM 684 O O . GLY A 1 87 ? -4.005 -1.982 -0.119 1.00 92.62 87 GLY A O 1
ATOM 685 N N . ILE A 1 88 ? -2.885 -3.009 -1.763 1.00 95.50 88 ILE A N 1
ATOM 686 C CA . ILE A 1 88 ? -1.573 -2.438 -1.465 1.00 95.50 88 ILE A CA 1
ATOM 687 C C . ILE A 1 88 ? -0.837 -2.157 -2.765 1.00 95.50 88 ILE A C 1
ATOM 689 O O . ILE A 1 88 ? -0.852 -2.970 -3.690 1.00 95.50 88 ILE A O 1
ATOM 693 N N . SER A 1 89 ? -0.168 -1.013 -2.820 1.00 97.56 89 SER A N 1
ATOM 694 C CA . SER A 1 89 ? 0.802 -0.694 -3.858 1.00 97.56 89 SER A CA 1
ATOM 695 C C . SER A 1 89 ? 2.217 -0.828 -3.303 1.00 97.56 89 SER A C 1
ATOM 697 O O . SER A 1 89 ? 2.499 -0.406 -2.186 1.00 97.56 89 SER A O 1
ATOM 699 N N . VAL A 1 90 ? 3.122 -1.408 -4.080 1.00 97.62 90 VAL A N 1
ATOM 700 C CA . VAL A 1 90 ? 4.508 -1.665 -3.690 1.00 97.62 90 VAL A CA 1
ATOM 701 C C . VAL A 1 90 ? 5.428 -1.134 -4.780 1.00 97.62 90 VAL A C 1
ATOM 703 O O . VAL A 1 90 ? 5.305 -1.519 -5.940 1.00 97.62 90 VAL A O 1
ATOM 706 N N . ILE A 1 91 ? 6.349 -0.245 -4.420 1.00 97.50 91 ILE A N 1
ATOM 707 C CA . ILE A 1 91 ? 7.413 0.231 -5.308 1.00 97.50 91 ILE A CA 1
ATOM 708 C C . ILE A 1 91 ? 8.706 -0.458 -4.886 1.00 97.50 91 ILE A C 1
ATOM 710 O O . ILE A 1 91 ? 9.239 -0.171 -3.816 1.00 97.50 91 ILE A O 1
ATOM 714 N N . THR A 1 92 ? 9.186 -1.392 -5.703 1.00 96.31 92 THR A N 1
ATOM 715 C CA . THR A 1 92 ? 10.351 -2.233 -5.384 1.00 96.31 92 THR A CA 1
ATOM 716 C C . THR A 1 92 ? 10.966 -2.840 -6.652 1.00 96.31 92 THR A C 1
ATOM 718 O O . THR A 1 92 ? 10.480 -2.590 -7.757 1.00 96.31 92 THR A O 1
ATOM 721 N N . THR A 1 93 ? 12.031 -3.630 -6.522 1.00 95.06 93 THR A N 1
ATOM 722 C CA . THR A 1 93 ? 12.647 -4.355 -7.645 1.00 95.06 93 THR A CA 1
ATOM 723 C C . THR A 1 93 ? 11.864 -5.630 -7.995 1.00 95.06 93 THR A C 1
ATOM 725 O O . THR A 1 93 ? 11.183 -6.191 -7.131 1.00 95.06 93 THR A O 1
ATOM 728 N N . PRO A 1 94 ? 11.937 -6.139 -9.242 1.00 95.06 94 PRO A N 1
ATOM 729 C CA . PRO A 1 94 ? 11.248 -7.370 -9.640 1.00 95.06 94 PRO A CA 1
ATOM 730 C C . PRO A 1 94 ? 11.534 -8.588 -8.755 1.00 95.06 94 PRO A C 1
ATOM 732 O O . PRO A 1 94 ? 10.606 -9.328 -8.433 1.00 95.06 94 PRO A O 1
ATOM 735 N N . GLY A 1 95 ? 12.786 -8.776 -8.322 1.00 92.81 95 GLY A N 1
ATOM 736 C CA . GLY A 1 95 ? 13.157 -9.877 -7.428 1.00 92.81 95 GLY A CA 1
ATOM 737 C C . GLY A 1 95 ? 12.479 -9.788 -6.061 1.00 92.81 95 GLY A C 1
ATOM 738 O O . GLY A 1 95 ? 11.895 -10.762 -5.589 1.00 92.81 95 GLY A O 1
ATOM 739 N N . LEU A 1 96 ? 12.478 -8.599 -5.450 1.00 94.00 96 LEU A N 1
ATOM 740 C CA . LEU A 1 96 ? 11.810 -8.381 -4.166 1.00 94.00 96 LEU A CA 1
ATOM 741 C C . LEU A 1 96 ? 10.289 -8.485 -4.286 1.00 94.00 96 LEU A C 1
ATOM 743 O O . LEU A 1 96 ? 9.648 -9.045 -3.401 1.00 94.00 96 LEU A O 1
ATOM 747 N N . ALA A 1 97 ? 9.703 -7.985 -5.376 1.00 95.06 97 ALA A N 1
ATOM 748 C CA . ALA A 1 97 ? 8.273 -8.132 -5.627 1.00 95.06 97 ALA A CA 1
ATOM 749 C C . ALA A 1 97 ? 7.871 -9.609 -5.684 1.00 95.06 97 ALA A C 1
ATOM 751 O O . ALA A 1 97 ? 6.913 -10.002 -5.022 1.00 95.06 97 ALA A O 1
ATOM 752 N N . ALA A 1 98 ? 8.629 -10.434 -6.412 1.00 93.38 98 ALA A N 1
ATOM 753 C CA . ALA A 1 98 ? 8.371 -11.865 -6.484 1.00 93.38 98 ALA A CA 1
ATOM 754 C C . ALA A 1 98 ? 8.449 -12.518 -5.097 1.00 93.38 98 ALA A C 1
ATOM 756 O O . ALA A 1 98 ? 7.497 -13.181 -4.685 1.00 93.38 98 ALA A O 1
ATOM 757 N N . ALA A 1 99 ? 9.504 -12.238 -4.326 1.00 91.00 99 ALA A N 1
ATOM 758 C CA . ALA A 1 99 ? 9.665 -12.756 -2.966 1.00 91.00 99 ALA A CA 1
ATOM 759 C C . ALA A 1 99 ? 8.534 -12.336 -2.003 1.00 91.00 99 ALA A C 1
ATOM 761 O O . ALA A 1 99 ? 8.193 -13.087 -1.091 1.00 91.00 99 ALA A O 1
ATOM 762 N N . LEU A 1 100 ? 7.928 -11.161 -2.210 1.00 91.12 100 LEU A N 1
ATOM 763 C CA . LEU A 1 100 ? 6.830 -10.655 -1.380 1.00 91.12 100 LEU A CA 1
ATOM 764 C C . LEU A 1 100 ? 5.490 -11.354 -1.635 1.00 91.12 100 LEU A C 1
ATOM 766 O O . LEU A 1 100 ? 4.633 -11.313 -0.755 1.00 91.12 100 LEU A O 1
ATOM 770 N N . THR A 1 101 ? 5.286 -11.986 -2.795 1.00 89.25 101 THR A N 1
ATOM 771 C CA . THR A 1 101 ? 3.979 -12.557 -3.183 1.00 89.25 101 THR A CA 1
ATOM 772 C C . THR A 1 101 ? 3.411 -13.527 -2.145 1.00 89.25 101 THR A C 1
ATOM 774 O O . THR A 1 101 ? 2.232 -13.435 -1.816 1.00 89.25 101 THR A O 1
ATOM 777 N N . SER A 1 102 ? 4.250 -14.378 -1.550 1.00 84.31 102 SER A N 1
ATOM 778 C CA . SER A 1 102 ? 3.847 -15.315 -0.490 1.00 84.31 102 SER A CA 1
ATOM 779 C C . SER A 1 102 ? 3.386 -14.616 0.793 1.00 84.31 102 SER A C 1
ATOM 781 O O . SER A 1 102 ? 2.509 -15.111 1.492 1.00 84.31 102 SER A O 1
ATOM 783 N N . SER A 1 103 ? 3.943 -13.442 1.100 1.00 85.94 103 SER A N 1
ATOM 784 C CA . SER A 1 103 ? 3.578 -12.648 2.282 1.00 85.94 103 SER A CA 1
ATOM 785 C C . SER A 1 103 ? 2.311 -11.812 2.079 1.00 85.94 103 SER A C 1
ATOM 787 O O . SER A 1 103 ? 1.758 -11.293 3.049 1.00 85.94 103 SER A O 1
ATOM 789 N N . LEU A 1 104 ? 1.861 -11.656 0.831 1.00 88.06 104 LEU A N 1
ATOM 790 C CA . LEU A 1 104 ? 0.616 -10.9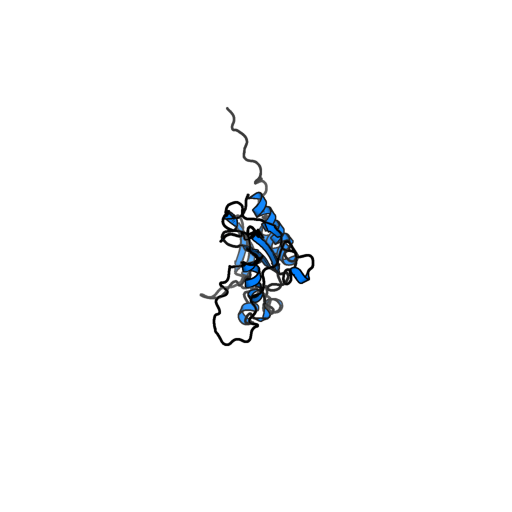64 0.489 1.00 88.06 104 LEU A CA 1
ATOM 791 C C . LEU A 1 104 ? -0.610 -11.884 0.550 1.00 88.06 104 LEU A C 1
ATOM 793 O O . LEU A 1 104 ? -1.735 -11.396 0.432 1.00 88.06 104 LEU A O 1
ATOM 797 N N . ASP A 1 105 ? -0.403 -13.186 0.754 1.00 85.62 105 ASP A N 1
ATOM 798 C CA . ASP A 1 105 ? -1.479 -14.141 0.975 1.00 85.62 105 ASP A CA 1
ATOM 799 C C . ASP A 1 105 ? -2.036 -14.020 2.406 1.00 85.62 105 ASP A C 1
ATOM 801 O O . ASP A 1 105 ? -1.401 -14.373 3.400 1.00 85.62 105 ASP A O 1
ATOM 805 N N . ASP A 1 106 ? -3.272 -13.539 2.530 1.00 79.25 106 ASP A N 1
ATOM 806 C CA . ASP A 1 106 ? -3.969 -13.445 3.818 1.00 79.25 106 ASP A CA 1
ATOM 807 C C . ASP A 1 106 ? -4.405 -14.809 4.381 1.00 79.25 106 ASP A C 1
ATOM 809 O O . ASP A 1 106 ? -4.817 -14.897 5.548 1.00 79.25 106 ASP A O 1
ATOM 813 N N . GLY A 1 107 ? -4.336 -15.871 3.572 1.00 80.69 107 GLY A N 1
ATOM 814 C CA . GLY A 1 107 ? -4.621 -17.246 3.968 1.00 80.69 107 GLY A CA 1
ATOM 815 C C . GLY A 1 107 ? -3.618 -17.796 4.981 1.00 80.69 107 GLY A C 1
ATOM 816 O O . GLY A 1 107 ? -4.012 -18.543 5.878 1.00 80.69 107 GLY A O 1
ATOM 817 N N . VAL A 1 108 ? -2.352 -17.370 4.904 1.00 81.81 108 VAL A N 1
ATOM 818 C CA . VAL A 1 108 ? -1.284 -17.825 5.815 1.00 81.81 108 VAL A CA 1
ATOM 819 C C . VAL A 1 108 ? -1.206 -17.019 7.115 1.00 81.81 108 VAL A C 1
ATOM 821 O O . VAL A 1 108 ? -0.496 -17.395 8.048 1.00 81.81 108 VAL A O 1
ATOM 824 N N . VAL A 1 109 ? -1.949 -15.915 7.214 1.00 82.25 109 VAL A N 1
ATOM 825 C CA . VAL A 1 109 ? -1.937 -15.036 8.387 1.00 82.25 109 VAL A CA 1
ATOM 826 C C . VAL A 1 109 ? -2.863 -15.597 9.475 1.00 82.25 109 VAL A C 1
ATOM 828 O O . VAL A 1 109 ? -4.054 -15.813 9.217 1.00 82.25 109 VAL A O 1
ATOM 831 N N . PRO A 1 110 ? -2.392 -15.753 10.730 1.00 85.50 110 PRO A N 1
ATOM 832 C CA . PRO A 1 110 ? -3.246 -16.170 11.836 1.00 85.50 110 PRO A CA 1
ATOM 833 C C . PRO A 1 110 ? -4.484 -15.276 11.996 1.00 85.50 110 PRO A C 1
ATOM 835 O O . PRO A 1 110 ? -4.381 -14.047 12.039 1.00 85.50 110 PRO A O 1
ATOM 838 N N . ARG A 1 111 ? -5.664 -15.893 12.167 1.00 82.56 111 ARG A N 1
ATOM 839 C CA . ARG A 1 111 ? -6.954 -15.177 12.251 1.00 82.56 111 ARG A CA 1
ATOM 840 C C . ARG A 1 111 ? -6.958 -14.040 13.274 1.00 82.56 111 ARG A C 1
ATOM 842 O O . ARG A 1 111 ? -7.484 -12.979 12.986 1.00 82.56 111 ARG A O 1
ATOM 849 N N . HIS A 1 112 ? -6.337 -14.229 14.439 1.00 80.81 112 HIS A N 1
ATOM 850 C CA . HIS A 1 112 ? -6.299 -13.210 15.496 1.00 80.81 112 HIS A CA 1
ATOM 851 C C . HIS A 1 112 ? -5.516 -11.942 15.100 1.00 80.81 112 HIS A C 1
ATOM 853 O O . HIS A 1 112 ? -5.807 -10.864 15.609 1.00 80.81 112 HIS A O 1
ATOM 859 N N . GLN A 1 113 ? -4.546 -12.055 14.185 1.00 80.31 113 GLN A N 1
ATOM 860 C CA . GLN A 1 113 ? -3.808 -10.909 13.638 1.00 80.31 113 GLN A CA 1
ATOM 861 C C . GLN A 1 113 ? -4.536 -10.297 12.444 1.00 80.31 113 GLN A C 1
ATOM 863 O O . GLN A 1 113 ? -4.501 -9.085 12.240 1.00 80.31 113 GLN A O 1
ATOM 868 N N . ARG A 1 114 ? -5.194 -11.137 11.637 1.00 80.69 114 ARG A N 1
ATOM 869 C CA . ARG A 1 114 ? -5.964 -10.691 10.475 1.00 80.69 114 ARG A CA 1
ATOM 870 C C . ARG A 1 114 ? -7.231 -9.939 10.865 1.00 80.69 114 ARG A C 1
ATOM 872 O O . ARG A 1 114 ? -7.491 -8.867 10.331 1.00 80.69 114 ARG A O 1
ATOM 879 N N . ASP A 1 115 ? -7.959 -10.475 11.833 1.00 81.81 115 ASP A N 1
ATOM 880 C CA . ASP A 1 115 ? -9.284 -10.028 12.253 1.00 81.81 115 ASP A CA 1
ATOM 881 C C . ASP A 1 115 ? -9.236 -9.350 13.637 1.00 81.81 115 ASP A C 1
ATOM 883 O O . ASP A 1 115 ? -10.166 -9.466 14.433 1.00 81.81 115 ASP A O 1
ATOM 887 N N . HIS A 1 116 ? -8.142 -8.641 13.941 1.00 86.31 116 HIS A N 1
ATOM 888 C CA . HIS A 1 116 ? -7.942 -7.997 15.241 1.00 86.31 116 HIS A CA 1
ATOM 889 C C . HIS A 1 116 ? -9.031 -6.938 15.525 1.00 86.31 116 HIS A C 1
ATOM 891 O O . HIS A 1 116 ? -9.263 -6.079 14.670 1.00 86.31 116 HIS A O 1
ATOM 897 N N . PRO A 1 117 ? -9.661 -6.908 16.718 1.00 86.00 117 PRO A N 1
ATOM 898 C CA . PRO A 1 117 ? -10.798 -6.020 17.008 1.00 86.00 117 PRO A CA 1
ATOM 899 C C . PRO A 1 117 ? -10.461 -4.528 16.878 1.00 86.00 117 PRO A C 1
ATOM 901 O O . PRO A 1 117 ? -11.285 -3.739 16.432 1.00 86.00 117 PRO A O 1
ATOM 904 N N . SER A 1 118 ? -9.222 -4.139 17.186 1.00 88.19 118 SER A N 1
ATOM 905 C CA . SER A 1 118 ? -8.728 -2.762 17.006 1.00 88.19 118 SER A CA 1
ATOM 906 C C . SER A 1 118 ? -8.396 -2.396 15.552 1.00 88.19 118 SER A C 1
ATOM 908 O O . SER A 1 118 ? -7.852 -1.321 15.294 1.00 88.19 118 SER A O 1
ATOM 910 N N . SER A 1 119 ? -8.673 -3.291 14.600 1.00 87.19 119 SER A N 1
ATOM 911 C CA . SER A 1 119 ? -8.612 -2.997 13.176 1.00 87.19 119 SER A CA 1
ATOM 912 C C . SER A 1 119 ? -10.005 -2.644 12.650 1.00 87.19 119 SER A C 1
ATOM 914 O O . SER A 1 119 ? -10.935 -3.442 12.820 1.00 87.19 119 SER A O 1
ATOM 916 N N . PRO A 1 120 ? -10.159 -1.528 11.907 1.00 77.06 120 PRO A N 1
ATOM 917 C CA . PRO A 1 120 ? -11.408 -1.201 11.214 1.00 77.06 120 PRO A CA 1
ATOM 918 C C . PRO A 1 120 ? -11.793 -2.252 10.163 1.00 77.06 120 PRO A C 1
ATOM 920 O O . PRO A 1 120 ? -12.896 -2.216 9.626 1.00 77.06 120 PRO A O 1
ATOM 923 N N . MET A 1 121 ? -10.872 -3.158 9.838 1.00 72.62 121 MET A N 1
ATOM 924 C CA . MET A 1 121 ? -11.026 -4.170 8.803 1.00 72.62 121 MET A CA 1
ATOM 925 C C . MET A 1 121 ? -11.506 -5.519 9.336 1.00 72.62 121 MET A C 1
ATOM 927 O O . MET A 1 121 ? -11.842 -6.391 8.533 1.00 72.62 121 MET A O 1
ATOM 931 N N . SER A 1 122 ? -11.560 -5.704 10.657 1.00 73.62 122 SER A N 1
ATOM 932 C CA . SER A 1 122 ? -11.976 -6.976 11.245 1.00 73.62 122 SER A CA 1
ATOM 933 C C . SER A 1 122 ? -13.453 -7.274 10.980 1.00 73.62 122 SER A C 1
ATOM 935 O O . SER A 1 122 ? -14.302 -6.380 10.919 1.00 73.62 122 SER A O 1
ATOM 937 N N . ALA A 1 123 ? -13.780 -8.555 10.805 1.00 63.78 123 ALA A N 1
ATOM 938 C CA . ALA A 1 123 ? -15.168 -9.004 10.691 1.00 63.78 123 ALA A CA 1
ATOM 939 C C . ALA A 1 123 ? -15.989 -8.615 11.934 1.00 63.78 123 ALA A C 1
ATOM 941 O O . ALA A 1 123 ? -17.110 -8.131 11.801 1.00 63.78 123 ALA A O 1
ATOM 942 N N . GLN A 1 124 ? -15.385 -8.722 13.123 1.00 58.69 124 GLN A N 1
ATOM 943 C CA . GLN A 1 124 ? -16.013 -8.372 14.397 1.00 58.69 124 GLN A CA 1
ATOM 944 C C . GLN A 1 124 ? -16.409 -6.891 14.468 1.00 58.69 124 GLN A C 1
ATOM 946 O O . GLN A 1 124 ? -17.515 -6.573 14.907 1.00 58.69 124 GLN A O 1
ATOM 951 N N . GLN A 1 125 ? -15.564 -5.984 13.969 1.00 62.38 125 GLN A N 1
ATOM 952 C CA . GLN A 1 125 ? -15.861 -4.552 13.972 1.00 62.38 125 GLN A CA 1
ATOM 953 C C . GLN A 1 125 ? -17.070 -4.192 13.097 1.00 62.38 125 GLN A C 1
ATOM 955 O O . GLN A 1 125 ? -17.813 -3.270 13.436 1.00 62.38 125 GLN A O 1
ATOM 960 N N . ARG A 1 126 ? -17.322 -4.949 12.019 1.00 59.91 126 ARG A N 1
ATOM 961 C CA . ARG A 1 126 ? -18.532 -4.793 11.190 1.00 59.91 126 ARG A CA 1
ATOM 962 C C . ARG A 1 126 ? -19.816 -5.175 11.941 1.00 59.91 126 ARG A C 1
ATOM 964 O O . ARG A 1 126 ? -20.883 -4.724 11.545 1.00 59.91 126 ARG A O 1
ATOM 971 N N . SER A 1 127 ? -19.710 -5.972 13.010 1.00 56.22 127 SER A N 1
ATOM 972 C CA . SER A 1 127 ? -20.841 -6.451 13.821 1.00 56.22 127 SER A CA 1
ATOM 973 C C . SER A 1 127 ? -21.017 -5.764 15.185 1.00 56.22 127 SER A C 1
ATOM 975 O O . SER A 1 127 ? -22.151 -5.645 15.634 1.00 56.22 127 SER A O 1
ATOM 977 N N . SER A 1 128 ? -19.945 -5.316 15.860 1.00 61.34 128 SER A N 1
ATOM 978 C CA . SER A 1 128 ? -20.005 -4.800 17.247 1.00 61.34 128 SER A CA 1
ATOM 979 C C . SER A 1 128 ? -19.860 -3.278 17.393 1.00 61.34 128 SER A C 1
ATOM 981 O O . SER A 1 128 ? -20.125 -2.739 18.463 1.00 61.34 128 SER A O 1
ATOM 983 N N . GLY A 1 129 ? -19.448 -2.571 16.337 1.00 58.94 129 GLY A N 1
ATOM 984 C CA 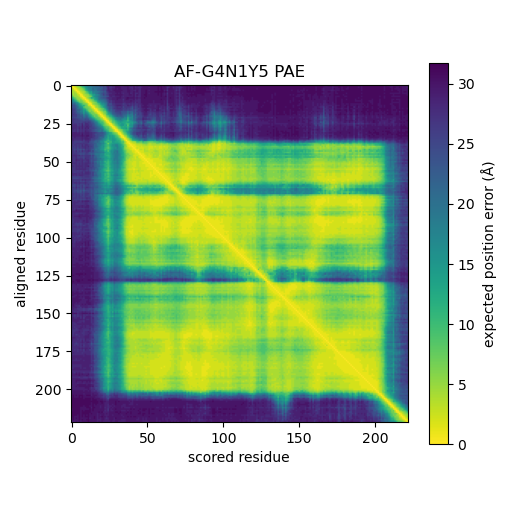. GLY A 1 129 ? -19.755 -1.149 16.152 1.00 58.94 129 GLY A CA 1
ATOM 985 C C . GLY A 1 129 ? -18.834 -0.070 16.743 1.00 58.94 129 GLY A C 1
ATOM 986 O O . GLY A 1 129 ? -18.960 1.062 16.294 1.00 58.94 129 GLY A O 1
ATOM 987 N N . ALA A 1 130 ? -17.882 -0.319 17.653 1.00 70.44 130 ALA A N 1
ATOM 988 C CA . ALA A 1 130 ? -17.089 0.795 18.212 1.00 70.44 130 ALA A CA 1
ATOM 989 C C . ALA A 1 130 ? -15.590 0.502 18.340 1.00 70.44 130 ALA A C 1
ATOM 991 O O . ALA A 1 130 ? -15.145 -0.216 19.234 1.00 70.44 130 ALA A O 1
ATOM 992 N N . LEU A 1 131 ? -14.804 1.118 17.451 1.00 87.94 131 LEU A N 1
ATOM 993 C CA . LEU A 1 131 ? -13.362 1.253 17.639 1.00 87.94 131 LEU A CA 1
ATOM 994 C C . LEU A 1 131 ? -13.127 2.064 18.920 1.00 87.94 131 LEU A C 1
ATOM 996 O O . LEU A 1 131 ? -13.931 2.926 19.279 1.00 87.94 131 LEU A O 1
ATOM 1000 N N . ALA A 1 132 ? -11.985 1.847 19.574 1.00 91.62 132 ALA A N 1
ATOM 1001 C CA . ALA A 1 132 ? -11.564 2.654 20.725 1.00 91.62 132 ALA A CA 1
ATOM 1002 C C . ALA A 1 132 ? -11.243 4.117 20.355 1.00 91.62 132 ALA A C 1
ATOM 1004 O O . ALA A 1 132 ? -10.844 4.903 21.214 1.00 91.62 132 ALA A O 1
ATOM 1005 N N . TYR A 1 133 ? -11.383 4.465 19.075 1.00 91.31 133 TYR A N 1
ATOM 1006 C CA . TYR A 1 133 ? -11.103 5.770 18.521 1.00 91.31 133 TYR A CA 1
ATOM 1007 C C . TYR A 1 133 ? -12.063 6.108 17.376 1.00 91.31 133 TYR A C 1
ATOM 1009 O O . TYR A 1 133 ? -12.639 5.230 16.735 1.00 91.31 133 TYR A O 1
ATOM 1017 N N . GLU A 1 134 ? -12.159 7.389 17.065 1.00 90.38 134 GLU A N 1
ATOM 1018 C CA . GLU A 1 134 ? -12.815 7.920 15.874 1.00 90.38 134 GLU A CA 1
ATOM 1019 C C . GLU A 1 134 ? -11.892 8.915 15.163 1.00 90.38 134 GLU A C 1
ATOM 1021 O O . GLU A 1 134 ? -10.999 9.502 15.778 1.00 90.38 134 GLU A O 1
ATOM 1026 N N . ILE A 1 135 ? -12.089 9.087 13.856 1.00 87.50 135 ILE A N 1
ATOM 1027 C CA . ILE A 1 135 ? -11.344 10.068 13.062 1.00 87.50 135 ILE A CA 1
ATOM 1028 C C . ILE A 1 135 ? -12.105 11.391 13.123 1.00 87.50 135 ILE A C 1
ATOM 1030 O O . ILE A 1 135 ? -13.258 11.452 12.701 1.00 87.50 135 ILE A O 1
ATOM 1034 N N . ARG A 1 136 ? -11.457 12.450 13.609 1.00 89.56 136 ARG A N 1
ATOM 1035 C CA . ARG A 1 136 ? -12.021 13.806 13.682 1.00 89.56 136 ARG A CA 1
ATOM 1036 C C . ARG A 1 136 ? -11.082 14.826 13.059 1.00 89.56 136 ARG A C 1
ATOM 1038 O O . ARG A 1 136 ? -9.868 14.629 13.046 1.00 89.56 136 ARG A O 1
ATOM 1045 N N . ASP A 1 137 ? -11.646 15.926 12.576 1.00 89.50 137 ASP A N 1
ATOM 1046 C CA . ASP A 1 137 ? -10.878 17.123 12.249 1.00 89.50 137 ASP A CA 1
ATOM 1047 C C . ASP A 1 137 ? -10.423 17.803 13.551 1.00 89.50 137 ASP A C 1
ATOM 1049 O O . ASP A 1 137 ? -11.216 18.053 14.461 1.00 89.50 137 ASP A O 1
ATOM 1053 N N . LEU A 1 138 ? -9.120 18.048 13.661 1.00 88.94 138 LEU A N 1
ATOM 1054 C CA . LEU A 1 138 ? -8.462 18.677 14.796 1.00 88.94 138 LEU A CA 1
ATOM 1055 C C . LEU A 1 138 ? -8.004 20.087 14.384 1.00 88.94 138 LEU A C 1
ATOM 1057 O O . LEU A 1 138 ? -7.192 20.218 13.457 1.00 88.94 138 LEU A O 1
ATOM 1061 N N . PRO A 1 139 ? -8.472 21.149 15.068 1.00 88.56 139 PRO A N 1
ATOM 1062 C CA . PRO A 1 139 ? -8.124 22.527 14.729 1.00 88.56 139 PRO A CA 1
ATOM 1063 C C . PRO A 1 139 ? -6.609 22.751 14.643 1.00 88.56 139 PRO A C 1
ATOM 1065 O O . PRO A 1 139 ? -5.865 22.412 15.564 1.00 88.56 139 PRO A O 1
ATOM 1068 N N . GLY A 1 140 ? -6.146 23.295 13.512 1.00 88.12 140 GLY A N 1
ATOM 1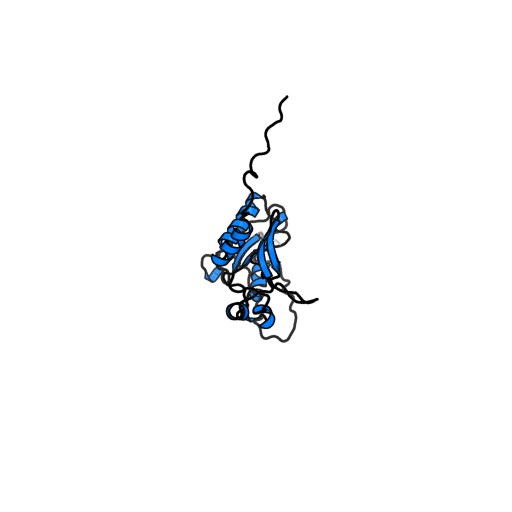069 C CA . GLY A 1 140 ? -4.727 23.567 13.250 1.00 88.12 140 GLY A CA 1
ATOM 1070 C C . GLY A 1 140 ? -3.838 22.330 13.052 1.00 88.12 140 GLY A C 1
ATOM 1071 O O . GLY A 1 140 ? -2.626 22.485 12.927 1.00 88.12 140 GLY A O 1
ATOM 1072 N N . ARG A 1 141 ? -4.402 21.110 13.037 1.00 86.94 141 ARG A N 1
ATOM 1073 C CA . ARG A 1 141 ? -3.649 19.844 12.916 1.00 86.94 141 ARG A CA 1
ATOM 1074 C C . ARG A 1 141 ? -4.139 18.916 11.796 1.00 86.94 141 ARG A C 1
ATOM 1076 O O . ARG A 1 141 ? -3.437 17.962 11.476 1.00 86.94 141 ARG A O 1
ATOM 1083 N N . GLY A 1 142 ? -5.304 19.181 11.201 1.00 86.31 142 GLY A N 1
ATOM 1084 C CA . GLY A 1 142 ? -5.918 18.310 10.190 1.00 86.31 142 GLY A CA 1
ATOM 1085 C C . GLY A 1 142 ? -6.653 17.128 10.829 1.00 86.31 142 GLY A C 1
ATOM 1086 O O . GLY A 1 142 ? -7.132 17.241 11.954 1.00 86.31 142 GLY A O 1
ATOM 1087 N N . LYS A 1 143 ? -6.763 15.983 10.147 1.00 87.38 143 LYS A N 1
ATOM 1088 C CA . LYS A 1 143 ? -7.436 14.799 10.714 1.00 87.38 143 LYS A CA 1
ATOM 1089 C C . LYS A 1 143 ? -6.575 14.094 11.762 1.00 87.38 143 LYS A C 1
ATOM 1091 O O . LYS A 1 143 ? -5.380 13.899 11.567 1.00 87.38 143 LYS A O 1
ATOM 1096 N N . GLY A 1 144 ? -7.200 13.641 12.844 1.00 89.12 144 GLY A N 1
ATOM 1097 C CA . GLY A 1 144 ? -6.553 12.846 13.884 1.00 89.12 144 GLY A CA 1
ATOM 1098 C C . GLY A 1 144 ? -7.487 11.824 14.523 1.00 89.12 144 GLY A C 1
ATOM 1099 O O . GLY A 1 144 ? -8.685 11.796 14.246 1.00 89.12 144 GLY A O 1
ATOM 1100 N N . LEU A 1 145 ? -6.916 10.963 15.369 1.00 91.06 145 LEU A N 1
ATOM 1101 C CA . LEU A 1 145 ? -7.658 9.947 16.115 1.00 91.06 145 LEU A CA 1
ATOM 1102 C C . LEU A 1 145 ? -7.995 10.466 17.515 1.00 91.06 145 LEU A C 1
ATOM 1104 O O . LEU A 1 145 ? -7.105 10.911 18.239 1.00 91.06 145 LEU A O 1
ATOM 1108 N N . VAL A 1 146 ? -9.265 10.380 17.905 1.00 93.25 146 VAL A N 1
ATOM 1109 C CA . VAL A 1 146 ? -9.758 10.759 19.237 1.00 93.25 146 VAL A CA 1
ATOM 1110 C C . VAL A 1 146 ? -10.332 9.527 19.918 1.00 93.25 146 VAL A C 1
ATOM 1112 O O . VAL A 1 146 ? -11.115 8.805 19.310 1.00 93.25 146 VAL A O 1
ATOM 1115 N N . ALA A 1 147 ? -9.936 9.270 21.166 1.00 94.62 147 ALA A N 1
ATOM 1116 C CA . ALA A 1 147 ? -10.442 8.132 21.924 1.00 94.62 147 ALA A CA 1
ATOM 1117 C C . ALA A 1 147 ? -11.944 8.287 22.222 1.00 94.62 147 ALA A C 1
ATOM 1119 O O . ALA A 1 147 ? -12.385 9.347 22.660 1.00 94.62 147 ALA A O 1
ATOM 1120 N N . THR A 1 148 ? -12.715 7.218 22.030 1.00 92.50 148 THR A N 1
ATOM 1121 C CA . THR A 1 148 ? -14.172 7.183 22.283 1.00 92.50 148 THR A CA 1
ATOM 1122 C C . THR A 1 148 ? -14.516 6.647 23.675 1.00 92.50 148 THR A C 1
ATOM 1124 O O . THR A 1 148 ? -15.666 6.698 24.106 1.00 92.50 148 THR A O 1
ATOM 1127 N N . ARG A 1 149 ? -13.514 6.119 24.390 1.00 92.94 149 ARG A N 1
ATOM 1128 C CA . ARG A 1 149 ? -13.625 5.553 25.739 1.00 92.94 149 ARG A CA 1
ATOM 1129 C C . ARG A 1 149 ? -12.276 5.581 26.470 1.00 92.94 149 ARG A C 1
ATOM 1131 O O . ARG A 1 149 ? -11.244 5.757 25.820 1.00 92.94 149 ARG A O 1
ATOM 1138 N N . PRO A 1 150 ? -12.244 5.327 27.791 1.00 94.56 150 PRO A N 1
ATOM 1139 C CA . PRO A 1 150 ? -10.996 5.075 28.505 1.00 94.56 150 PRO A CA 1
ATOM 1140 C C . PRO A 1 150 ? -10.209 3.905 27.891 1.00 94.56 150 PRO A C 1
ATOM 1142 O O . PRO A 1 150 ? -10.776 2.853 27.572 1.00 94.56 150 PRO A O 1
ATOM 1145 N N . ILE A 1 151 ? -8.898 4.095 27.743 1.00 93.88 151 ILE A N 1
ATOM 1146 C CA . ILE A 1 151 ? -7.948 3.106 27.218 1.00 93.88 151 ILE A CA 1
ATOM 1147 C C . ILE A 1 151 ? -7.102 2.605 28.385 1.00 93.88 151 ILE A C 1
ATOM 1149 O O . ILE A 1 151 ? -6.525 3.402 29.130 1.00 93.88 151 ILE A O 1
ATOM 1153 N N . ARG A 1 152 ? -7.032 1.286 28.572 1.00 95.81 152 ARG A N 1
ATOM 1154 C CA . ARG A 1 152 ? -6.218 0.699 29.642 1.00 95.81 152 ARG A CA 1
ATOM 1155 C C . ARG A 1 152 ? -4.739 0.756 29.278 1.00 95.81 152 ARG A C 1
ATOM 1157 O O . ARG A 1 152 ? -4.352 0.716 28.111 1.00 95.81 152 ARG A O 1
ATOM 1164 N N . ARG A 1 153 ? -3.884 0.790 30.301 1.00 96.25 153 ARG A N 1
ATOM 1165 C CA . ARG A 1 153 ? -2.436 0.674 30.107 1.00 96.25 153 ARG A CA 1
ATOM 1166 C C . ARG A 1 153 ? -2.123 -0.627 29.351 1.00 96.25 153 ARG A C 1
ATOM 1168 O O . ARG A 1 153 ? -2.613 -1.680 29.751 1.00 96.25 153 ARG A O 1
ATOM 1175 N N . TRP A 1 154 ? -1.296 -0.526 28.306 1.00 95.62 154 TRP A N 1
ATOM 1176 C CA . TRP A 1 154 ? -0.882 -1.625 27.413 1.00 95.62 154 TRP A CA 1
ATOM 1177 C C . TRP A 1 154 ? -1.963 -2.192 26.483 1.00 95.62 154 TRP A C 1
ATOM 1179 O O . TRP A 1 154 ? -1.757 -3.231 25.863 1.00 95.62 154 TRP A O 1
ATOM 1189 N N . GLU A 1 155 ? -3.102 -1.519 26.346 1.00 92.56 155 GLU A N 1
ATOM 1190 C CA . GLU A 1 155 ? -4.143 -1.934 25.412 1.00 92.56 155 GLU A CA 1
ATOM 1191 C C . GLU A 1 155 ? -3.778 -1.594 23.955 1.00 92.56 155 GLU A C 1
ATOM 1193 O O . GLU A 1 155 ? -3.346 -0.482 23.648 1.00 92.56 155 GLU A O 1
ATOM 1198 N N . THR A 1 156 ? -4.004 -2.527 23.026 1.00 91.25 156 THR A N 1
ATOM 1199 C CA . THR A 1 156 ? -3.878 -2.264 21.586 1.00 91.25 156 THR A CA 1
ATOM 1200 C C . THR A 1 156 ? -5.044 -1.405 21.095 1.00 91.25 156 THR A C 1
ATOM 1202 O O . THR A 1 156 ? -6.163 -1.889 20.939 1.00 91.25 156 THR A O 1
ATOM 1205 N N . VAL A 1 157 ? -4.777 -0.134 20.793 1.00 91.50 157 VAL A N 1
ATOM 1206 C CA . VAL A 1 157 ? -5.806 0.837 20.366 1.00 91.50 157 VAL A CA 1
ATOM 1207 C C . VAL A 1 157 ? -6.059 0.802 18.860 1.00 91.50 157 VAL A C 1
ATOM 1209 O O . VAL A 1 157 ? -7.196 0.963 18.421 1.00 91.50 157 VAL A O 1
ATOM 1212 N N . VAL A 1 158 ? -5.009 0.593 18.062 1.00 91.25 158 VAL A N 1
ATOM 1213 C CA . VAL A 1 158 ? -5.056 0.717 16.601 1.00 91.25 158 VAL A CA 1
ATOM 1214 C C . VAL A 1 158 ? -4.281 -0.425 15.954 1.00 91.25 158 VAL A C 1
ATOM 1216 O O . VAL A 1 158 ? -3.120 -0.652 16.284 1.00 91.25 158 VAL A O 1
ATOM 1219 N N . VAL A 1 159 ? -4.907 -1.101 14.990 1.00 89.69 159 VAL A N 1
ATOM 1220 C CA . VAL A 1 159 ? -4.235 -2.005 14.046 1.00 89.69 159 VAL A CA 1
ATOM 1221 C C . VAL A 1 159 ? -4.566 -1.554 12.625 1.00 89.69 159 VAL A C 1
ATOM 1223 O O . VAL A 1 159 ? -5.729 -1.565 12.220 1.00 89.69 159 VAL A O 1
ATOM 1226 N N . GLN A 1 160 ? -3.547 -1.137 11.875 1.00 86.69 160 GLN A N 1
ATOM 1227 C CA . GLN A 1 160 ? -3.653 -0.721 10.472 1.00 86.69 160 GLN A CA 1
ATOM 1228 C C . GLN A 1 160 ? -2.728 -1.563 9.597 1.00 86.69 160 GLN A C 1
ATOM 1230 O O . GLN A 1 160 ? -1.793 -2.198 10.083 1.00 86.69 160 GLN A O 1
ATOM 1235 N N . PHE A 1 161 ? -2.986 -1.519 8.297 1.00 87.69 161 PHE A N 1
ATOM 1236 C CA . PHE A 1 161 ? -2.198 -2.184 7.272 1.00 87.69 161 PHE A CA 1
ATOM 1237 C C . PHE A 1 161 ? -1.745 -1.142 6.241 1.00 87.69 161 PHE A C 1
ATOM 1239 O O . PHE A 1 161 ? -2.428 -0.130 6.066 1.00 87.69 161 PHE A O 1
ATOM 1246 N N . PRO A 1 162 ? -0.585 -1.336 5.598 1.00 91.50 162 PRO A N 1
ATOM 1247 C CA . PRO A 1 162 ? -0.067 -0.361 4.654 1.00 91.50 162 PRO A CA 1
ATOM 1248 C C . PRO A 1 162 ? -0.800 -0.436 3.312 1.00 91.50 162 PRO A C 1
ATOM 1250 O O . PRO A 1 162 ? -0.888 -1.502 2.709 1.00 91.50 162 PRO A O 1
ATOM 1253 N N . SER A 1 163 ? -1.212 0.718 2.790 1.00 93.44 163 SER A N 1
ATOM 1254 C CA . SER A 1 163 ? -1.715 0.854 1.414 1.00 93.44 163 SER A CA 1
ATOM 1255 C C . SER A 1 163 ? -0.588 1.131 0.407 1.00 93.44 163 SER A C 1
ATOM 1257 O O . SER A 1 163 ? -0.767 0.959 -0.800 1.00 93.44 163 SER A O 1
ATOM 1259 N N . LEU A 1 164 ? 0.584 1.566 0.885 1.00 95.19 164 LEU A N 1
ATOM 1260 C CA . LEU A 1 164 ? 1.775 1.827 0.080 1.00 95.19 164 LEU A CA 1
ATOM 1261 C C . LEU A 1 164 ? 3.038 1.369 0.817 1.00 95.19 164 LEU A C 1
ATOM 1263 O O . LEU A 1 164 ? 3.272 1.765 1.956 1.00 95.19 164 LEU A O 1
ATOM 1267 N N . VAL A 1 165 ? 3.877 0.596 0.133 1.00 96.12 165 VAL A N 1
ATOM 1268 C CA . VAL A 1 165 ? 5.234 0.244 0.566 1.00 96.12 165 VAL A CA 1
ATOM 1269 C C . VAL A 1 165 ? 6.216 0.687 -0.508 1.00 96.12 165 VAL A C 1
ATOM 1271 O O . VAL A 1 165 ? 5.968 0.523 -1.701 1.00 96.12 165 VAL A O 1
ATOM 1274 N N . VAL A 1 166 ? 7.335 1.265 -0.092 1.00 96.69 166 VAL A N 1
ATOM 1275 C CA . VAL A 1 166 ? 8.372 1.764 -0.994 1.00 96.69 166 VAL A CA 1
ATOM 1276 C C . VAL A 1 166 ? 9.713 1.249 -0.496 1.00 96.69 166 VAL A C 1
ATOM 1278 O O . VAL A 1 166 ? 9.997 1.344 0.698 1.00 96.69 166 VAL A O 1
ATOM 1281 N N . LEU A 1 167 ? 10.523 0.690 -1.394 1.00 95.31 167 LEU A N 1
ATOM 1282 C CA . LEU A 1 167 ? 11.885 0.282 -1.068 1.00 95.31 167 LEU A CA 1
ATOM 1283 C C . LEU A 1 167 ? 12.680 1.508 -0.600 1.00 95.31 167 LEU A C 1
ATOM 1285 O O . LEU A 1 167 ? 12.629 2.555 -1.238 1.00 95.31 167 LEU A O 1
ATOM 1289 N N . MET A 1 168 ? 13.375 1.395 0.532 1.00 92.50 168 MET A N 1
ATOM 1290 C CA . MET A 1 168 ? 13.938 2.544 1.262 1.00 92.50 168 MET A CA 1
ATOM 1291 C C . MET A 1 168 ? 14.813 3.463 0.406 1.00 92.50 168 MET A C 1
ATOM 1293 O O . MET A 1 168 ? 14.764 4.683 0.534 1.00 92.50 168 MET A O 1
ATOM 1297 N N . ASP A 1 169 ? 15.577 2.868 -0.496 1.00 91.38 169 ASP A N 1
ATOM 1298 C CA . ASP A 1 169 ? 16.545 3.535 -1.353 1.00 91.38 169 ASP A CA 1
ATOM 1299 C C . ASP A 1 169 ? 15.928 4.046 -2.678 1.00 91.38 169 ASP A C 1
ATOM 1301 O O . ASP A 1 169 ? 16.642 4.491 -3.580 1.00 91.38 169 ASP A O 1
ATOM 1305 N N . PHE A 1 170 ? 14.595 4.011 -2.802 1.00 92.69 170 PHE A N 1
ATOM 1306 C CA . PHE A 1 170 ? 13.824 4.550 -3.927 1.00 92.69 170 PHE A CA 1
ATOM 1307 C C . PHE A 1 170 ? 14.089 6.037 -4.165 1.00 92.69 170 PHE A C 1
ATOM 1309 O O . PHE A 1 170 ? 14.151 6.477 -5.311 1.00 92.69 170 PHE A O 1
ATOM 1316 N N . TRP A 1 171 ? 14.246 6.819 -3.096 1.00 91.88 171 TRP A N 1
ATOM 1317 C CA . TRP A 1 171 ? 14.458 8.265 -3.201 1.00 91.88 171 TRP A CA 1
ATOM 1318 C C . TRP A 1 171 ? 15.792 8.623 -3.857 1.00 91.88 171 TRP A C 1
ATOM 1320 O O . TRP A 1 171 ? 15.896 9.673 -4.478 1.00 91.88 171 TRP A O 1
ATOM 1330 N N . GLU A 1 172 ? 16.775 7.730 -3.763 1.00 90.88 172 GLU A N 1
ATOM 1331 C CA . GLU A 1 172 ? 18.058 7.838 -4.459 1.00 90.88 172 GLU A CA 1
ATOM 1332 C C . GLU A 1 172 ? 17.967 7.296 -5.890 1.00 90.88 172 GLU A C 1
ATOM 1334 O O . GLU A 1 172 ? 18.720 7.702 -6.764 1.00 90.88 172 GLU A O 1
ATOM 1339 N N . ALA A 1 173 ? 17.051 6.361 -6.151 1.00 90.25 173 ALA A N 1
ATOM 1340 C CA . ALA A 1 173 ? 16.885 5.756 -7.468 1.00 90.25 173 ALA A CA 1
ATOM 1341 C C . ALA A 1 173 ? 16.214 6.698 -8.479 1.00 90.25 173 ALA A C 1
ATOM 1343 O O . ALA A 1 173 ? 16.519 6.640 -9.673 1.00 90.25 173 ALA A O 1
ATOM 1344 N N . VAL A 1 174 ? 15.278 7.533 -8.022 1.00 92.94 174 VAL A N 1
ATOM 1345 C CA . VAL A 1 174 ? 14.520 8.441 -8.893 1.00 92.94 174 VAL A CA 1
ATOM 1346 C C . VAL A 1 174 ? 15.389 9.568 -9.448 1.00 92.94 174 VAL A C 1
ATOM 1348 O O . VAL A 1 174 ? 16.189 10.168 -8.745 1.00 92.94 174 VAL A O 1
ATOM 1351 N N . GLU A 1 175 ? 15.160 9.910 -10.711 1.00 92.50 175 GLU A N 1
ATOM 1352 C CA . GLU A 1 175 ? 15.841 10.994 -11.426 1.00 92.50 175 GLU A CA 1
ATOM 1353 C C . GLU A 1 175 ? 15.410 12.380 -10.929 1.00 92.50 175 GLU A C 1
ATOM 1355 O O . GLU A 1 175 ? 16.170 13.344 -10.951 1.00 92.50 175 GLU A O 1
ATOM 1360 N N . SER A 1 176 ? 14.140 12.524 -10.534 1.00 93.31 176 SER A N 1
ATOM 1361 C CA . SER A 1 176 ? 13.590 13.821 -10.141 1.00 93.31 176 SER A CA 1
ATOM 1362 C C . SER A 1 176 ? 12.378 13.706 -9.213 1.00 93.31 176 SER A C 1
ATOM 1364 O O . SER A 1 176 ? 11.625 12.724 -9.277 1.00 93.31 176 SER A O 1
ATOM 1366 N N . PRO A 1 177 ? 12.067 14.767 -8.440 1.00 94.06 177 PRO A N 1
ATOM 1367 C CA . PRO A 1 177 ? 10.827 14.850 -7.664 1.00 94.06 177 PRO A CA 1
ATOM 1368 C C . PRO A 1 177 ? 9.558 14.693 -8.518 1.00 94.06 177 PRO A C 1
ATOM 1370 O O . PRO A 1 177 ? 8.519 14.229 -8.050 1.00 94.06 177 PRO A O 1
ATOM 1373 N N . LYS A 1 178 ? 9.615 15.068 -9.803 1.00 95.56 178 LYS A N 1
ATOM 1374 C CA . LYS A 1 178 ? 8.495 14.895 -10.737 1.00 95.56 178 LYS A CA 1
ATOM 1375 C C . LYS A 1 178 ? 8.250 13.416 -11.043 1.00 95.56 178 LYS A C 1
ATOM 1377 O O . LYS A 1 178 ? 7.088 13.007 -11.121 1.00 95.56 178 LYS A O 1
ATOM 1382 N N . GLN A 1 179 ? 9.311 12.623 -11.205 1.00 93.56 179 GLN A N 1
ATOM 1383 C CA . GLN A 1 179 ? 9.217 11.182 -11.441 1.00 93.56 179 GLN A CA 1
ATOM 1384 C C . GLN A 1 179 ? 8.646 10.462 -10.214 1.00 93.56 179 GLN A C 1
ATOM 1386 O O . GLN A 1 179 ? 7.670 9.720 -10.355 1.00 93.56 179 GLN A O 1
ATOM 1391 N N . SER A 1 180 ? 9.167 10.746 -9.014 1.00 94.75 180 SER A N 1
ATOM 1392 C CA . SER A 1 180 ? 8.663 10.141 -7.774 1.00 94.75 180 SER A CA 1
ATOM 1393 C C . SER A 1 180 ? 7.191 10.481 -7.543 1.00 94.75 180 SER A C 1
ATOM 1395 O O . SER A 1 180 ? 6.367 9.587 -7.354 1.00 94.75 180 SER A O 1
ATOM 1397 N N . ARG A 1 181 ? 6.806 11.754 -7.694 1.00 95.69 181 ARG A N 1
ATOM 1398 C CA . ARG A 1 181 ? 5.407 12.187 -7.564 1.00 95.69 181 ARG A CA 1
ATOM 1399 C C . ARG A 1 181 ? 4.492 11.521 -8.594 1.00 95.69 181 ARG A C 1
ATOM 1401 O O . ARG A 1 181 ? 3.359 11.172 -8.270 1.00 95.69 181 ARG A O 1
ATOM 1408 N N . ARG A 1 182 ? 4.956 11.311 -9.834 1.00 95.56 182 ARG A N 1
ATOM 1409 C CA . ARG A 1 182 ? 4.193 10.589 -10.871 1.00 95.56 182 ARG A CA 1
ATOM 1410 C C . ARG A 1 182 ? 3.949 9.132 -10.474 1.00 95.56 182 ARG A C 1
ATOM 1412 O O . ARG A 1 182 ? 2.831 8.654 -10.663 1.00 95.56 182 ARG A O 1
ATOM 1419 N N . LEU A 1 183 ? 4.959 8.450 -9.933 1.00 95.62 183 LEU A N 1
ATOM 1420 C CA . LEU A 1 183 ? 4.850 7.059 -9.485 1.00 95.62 183 LEU A CA 1
ATOM 1421 C C . LEU A 1 183 ? 3.937 6.920 -8.270 1.00 95.62 183 LEU A C 1
ATOM 1423 O O . LEU A 1 183 ? 3.018 6.109 -8.311 1.00 95.62 183 LEU A O 1
ATOM 1427 N N . LEU A 1 184 ? 4.105 7.762 -7.249 1.00 95.81 184 LEU A N 1
ATOM 1428 C CA . LEU A 1 184 ? 3.248 7.762 -6.058 1.00 95.81 184 LEU A CA 1
ATOM 1429 C C . LEU A 1 184 ? 1.784 8.056 -6.418 1.00 95.81 184 LEU A C 1
ATOM 1431 O O . LEU A 1 184 ? 0.877 7.340 -6.001 1.00 95.81 184 LEU A O 1
ATOM 1435 N N . ASN A 1 185 ? 1.539 9.040 -7.289 1.00 95.75 185 ASN A N 1
ATOM 1436 C CA . ASN A 1 185 ? 0.191 9.319 -7.789 1.00 95.75 185 ASN A CA 1
ATOM 1437 C C . ASN A 1 185 ? -0.395 8.143 -8.577 1.00 95.75 185 ASN A C 1
ATOM 1439 O O . ASN A 1 185 ? -1.604 7.917 -8.543 1.00 95.75 185 ASN A O 1
ATOM 1443 N N . ARG A 1 186 ? 0.435 7.403 -9.319 1.00 97.06 186 ARG A N 1
ATOM 1444 C CA . ARG A 1 186 ? -0.013 6.204 -10.033 1.00 97.06 186 ARG A CA 1
ATOM 1445 C C . ARG A 1 186 ? -0.325 5.066 -9.064 1.00 97.06 186 ARG A C 1
ATOM 1447 O O . ARG A 1 186 ? -1.367 4.444 -9.230 1.00 97.06 186 ARG A O 1
ATOM 1454 N N . ALA A 1 187 ? 0.504 4.867 -8.042 1.00 96.69 187 ALA A N 1
ATOM 1455 C CA . ALA A 1 187 ? 0.288 3.893 -6.978 1.00 96.69 187 ALA A CA 1
ATOM 1456 C C . ALA A 1 187 ? -1.058 4.122 -6.279 1.00 96.69 187 ALA A C 1
ATOM 1458 O O . ALA A 1 187 ? -1.843 3.188 -6.142 1.00 96.69 187 ALA A O 1
ATOM 1459 N N . LEU A 1 188 ? -1.377 5.377 -5.941 1.00 95.00 188 LEU A N 1
ATOM 1460 C CA . LEU A 1 188 ? -2.677 5.754 -5.374 1.00 95.00 188 LEU A CA 1
ATOM 1461 C C . LEU A 1 188 ? -3.844 5.519 -6.342 1.00 95.00 188 LEU A C 1
ATOM 1463 O O . LEU A 1 188 ? -4.925 5.112 -5.930 1.00 95.00 188 LEU A O 1
ATOM 1467 N N . LYS A 1 189 ? -3.653 5.781 -7.641 1.00 95.12 189 LYS A N 1
ATOM 1468 C CA . LYS A 1 189 ? -4.693 5.565 -8.662 1.00 95.12 189 LYS A CA 1
ATOM 1469 C C . LYS A 1 189 ? -4.981 4.088 -8.933 1.00 95.12 189 LYS A C 1
ATOM 1471 O O . LYS A 1 189 ? -6.074 3.800 -9.408 1.00 95.12 189 LYS A O 1
ATOM 1476 N N . GLN A 1 190 ? -4.015 3.202 -8.697 1.00 95.75 190 GLN A N 1
ATOM 1477 C CA . GLN A 1 190 ? -4.165 1.760 -8.904 1.00 95.75 190 GLN A CA 1
ATOM 1478 C C . GLN A 1 190 ? -4.817 1.049 -7.712 1.00 95.75 190 GLN A C 1
ATOM 1480 O O . GLN A 1 190 ? -5.311 -0.062 -7.885 1.00 95.75 190 GLN A O 1
ATOM 1485 N N . LEU A 1 191 ? -4.870 1.685 -6.536 1.00 95.69 191 LEU A N 1
ATOM 1486 C CA . LEU A 1 191 ? -5.593 1.149 -5.384 1.00 95.69 191 LEU A CA 1
ATOM 1487 C C . LEU A 1 191 ? -7.109 1.061 -5.651 1.00 95.69 191 LEU A C 1
ATOM 1489 O O . LEU A 1 191 ? -7.654 1.876 -6.407 1.00 95.69 191 LEU A O 1
ATOM 1493 N N . PRO A 1 192 ? -7.814 0.122 -4.991 1.00 94.62 192 PRO A N 1
ATOM 1494 C CA . PRO A 1 192 ? -9.272 0.069 -4.990 1.00 94.62 192 PRO A CA 1
ATOM 1495 C C . PRO A 1 192 ? -9.910 1.419 -4.644 1.00 94.62 192 PRO A C 1
ATOM 1497 O O . PRO A 1 192 ? -9.411 2.167 -3.801 1.00 94.62 192 PRO A O 1
ATOM 1500 N N . ALA A 1 193 ? -11.051 1.725 -5.270 1.00 91.94 193 ALA A N 1
ATOM 1501 C CA . ALA A 1 193 ? -11.695 3.038 -5.172 1.00 91.94 193 ALA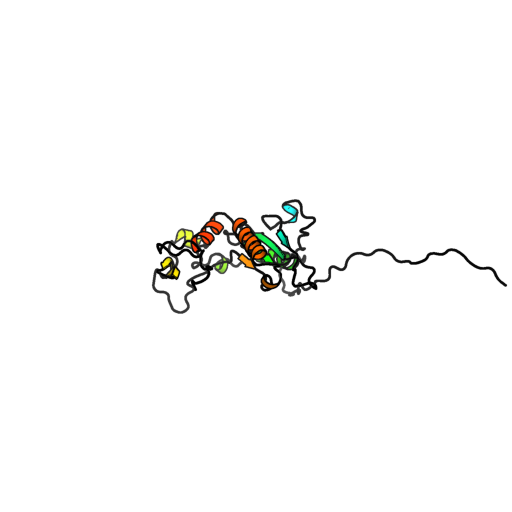 A CA 1
ATOM 1502 C C . ALA A 1 193 ? -11.985 3.474 -3.723 1.00 91.94 193 ALA A C 1
ATOM 1504 O O . ALA A 1 193 ? -11.768 4.637 -3.384 1.00 91.94 193 ALA A O 1
ATOM 1505 N N . GLY A 1 194 ? -12.424 2.540 -2.870 1.00 89.62 194 GLY A N 1
ATOM 1506 C CA . GLY A 1 194 ? -12.682 2.811 -1.454 1.00 89.62 194 GLY A CA 1
ATOM 1507 C C . GLY A 1 194 ? -11.423 3.228 -0.693 1.00 89.62 194 GLY A C 1
ATOM 1508 O O . GLY A 1 194 ? -11.445 4.222 0.029 1.00 89.62 194 GLY A O 1
ATOM 1509 N N . GLU A 1 195 ? -10.309 2.526 -0.903 1.00 91.31 195 GLU A N 1
ATOM 1510 C CA . GLU A 1 195 ? -9.043 2.828 -0.228 1.00 91.31 195 GLU A CA 1
ATOM 1511 C C . GLU A 1 195 ? -8.417 4.125 -0.744 1.00 91.31 195 GLU A C 1
ATOM 1513 O O . GLU A 1 195 ? -8.032 4.999 0.032 1.00 91.31 195 GLU A O 1
ATOM 1518 N N . LYS A 1 196 ? -8.424 4.319 -2.065 1.00 92.62 196 LYS A N 1
ATOM 1519 C CA . LYS A 1 196 ? -8.022 5.581 -2.690 1.00 92.62 196 LYS A CA 1
ATOM 1520 C C . LYS A 1 196 ? -8.799 6.769 -2.109 1.00 92.62 196 LYS A C 1
ATOM 1522 O O . LYS A 1 196 ? -8.197 7.795 -1.800 1.00 92.62 196 LYS A O 1
ATOM 1527 N N . GLY A 1 197 ? -10.120 6.642 -1.964 1.00 90.31 197 GLY A N 1
ATOM 1528 C CA . GLY A 1 197 ? -10.969 7.683 -1.382 1.00 90.31 197 GLY A CA 1
ATOM 1529 C C . GLY A 1 197 ? -10.590 8.007 0.064 1.00 90.31 197 GLY A C 1
ATOM 1530 O O . GLY A 1 197 ? -10.468 9.179 0.412 1.00 90.31 197 GLY A O 1
ATOM 1531 N N . ARG A 1 198 ? -10.320 6.980 0.882 1.00 86.75 198 ARG A N 1
ATOM 1532 C CA . ARG A 1 198 ? -9.879 7.147 2.277 1.00 86.75 198 ARG A CA 1
ATOM 1533 C C . ARG A 1 198 ? -8.565 7.914 2.381 1.00 86.75 198 ARG A C 1
ATOM 1535 O O . ARG A 1 198 ? -8.480 8.831 3.189 1.00 86.75 198 ARG A O 1
ATOM 1542 N N . ILE A 1 199 ? -7.570 7.577 1.558 1.00 89.69 199 ILE A N 1
ATOM 1543 C CA . ILE A 1 199 ? -6.269 8.262 1.568 1.00 89.69 199 ILE A CA 1
ATOM 1544 C C . ILE A 1 199 ? -6.418 9.721 1.125 1.00 89.69 199 ILE A C 1
ATOM 1546 O O . ILE A 1 199 ? -5.877 10.615 1.770 1.00 89.69 199 ILE A O 1
ATOM 1550 N N . LEU A 1 200 ? -7.171 9.984 0.051 1.00 88.94 200 LEU A N 1
ATOM 1551 C CA . LEU A 1 200 ? -7.388 11.352 -0.434 1.00 88.94 200 LEU A CA 1
ATOM 1552 C C . LEU A 1 200 ? -8.126 12.219 0.594 1.00 88.94 200 LEU A C 1
ATOM 1554 O O . LEU A 1 200 ? -7.770 13.382 0.771 1.00 88.94 200 LEU A O 1
ATOM 1558 N N . ALA A 1 201 ? -9.073 11.639 1.334 1.00 85.62 201 ALA A N 1
ATOM 1559 C CA . ALA A 1 201 ? -9.791 12.330 2.400 1.00 85.62 201 ALA A CA 1
ATOM 1560 C C . ALA A 1 201 ? -8.888 12.762 3.574 1.00 85.62 201 ALA A C 1
ATOM 1562 O O . ALA A 1 201 ? -9.282 13.644 4.334 1.00 85.62 201 ALA A O 1
ATOM 1563 N N . LEU A 1 202 ? -7.684 12.192 3.735 1.00 82.50 202 LEU A N 1
ATOM 1564 C CA . LEU A 1 202 ? -6.717 12.646 4.747 1.00 82.50 202 LEU A CA 1
ATOM 1565 C C . LEU A 1 202 ? -6.094 14.006 4.402 1.00 82.50 202 LEU A C 1
ATOM 1567 O O . LEU A 1 202 ? -5.694 14.732 5.306 1.00 82.50 202 LEU A O 1
ATOM 1571 N N . GLY A 1 203 ? -5.998 14.343 3.111 1.00 71.31 203 GLY A N 1
ATOM 1572 C CA . GLY A 1 203 ? -5.419 15.603 2.632 1.00 71.31 203 GLY A CA 1
ATOM 1573 C C . GLY A 1 203 ? -6.417 16.759 2.541 1.00 71.31 203 GLY A C 1
ATOM 1574 O O . GLY A 1 203 ? -6.016 17.895 2.288 1.00 71.31 203 GLY A O 1
ATOM 1575 N N . GLU A 1 204 ? -7.710 16.497 2.738 1.00 66.88 204 GLU A N 1
ATOM 1576 C CA . GLU A 1 204 ? -8.736 17.536 2.752 1.00 66.88 204 GLU A CA 1
ATOM 1577 C C . GLU A 1 204 ? -8.702 18.293 4.087 1.00 66.88 204 GLU A C 1
ATOM 1579 O O . GLU A 1 204 ? -9.350 17.907 5.059 1.00 66.88 204 GLU A O 1
ATOM 1584 N N . ASN A 1 205 ? -7.959 19.402 4.133 1.00 57.47 205 ASN A N 1
ATOM 1585 C CA . ASN A 1 205 ? -8.104 20.385 5.204 1.00 57.47 205 ASN A CA 1
ATOM 1586 C C . ASN A 1 205 ? -9.430 21.130 5.023 1.00 57.47 205 ASN A C 1
ATOM 1588 O O . ASN A 1 205 ? -9.575 21.953 4.119 1.00 57.47 205 ASN A O 1
ATOM 1592 N N . LYS A 1 206 ? -10.392 20.861 5.905 1.00 59.06 206 LYS A N 1
ATOM 1593 C CA . LYS A 1 206 ? -11.643 21.617 6.005 1.00 59.06 206 LYS A CA 1
ATOM 1594 C C . LYS A 1 206 ? -11.606 22.558 7.207 1.00 59.06 206 LYS A C 1
ATOM 1596 O O . LYS A 1 206 ? -12.372 22.354 8.123 1.00 59.06 206 LYS A O 1
ATOM 1601 N N . GLU A 1 207 ? -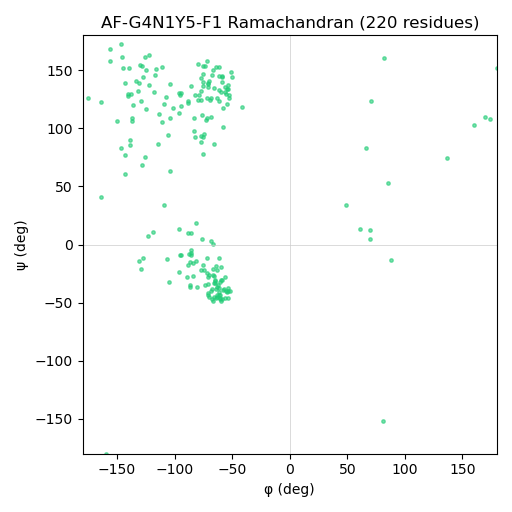10.703 23.539 7.231 1.00 53.66 207 GLU A N 1
ATOM 1602 C CA . GLU A 1 207 ? -10.885 24.794 7.990 1.00 53.66 207 GLU A CA 1
ATOM 1603 C C . GLU A 1 207 ? -9.710 25.746 7.697 1.00 53.66 207 GLU A C 1
ATOM 1605 O O . GLU A 1 207 ? -8.551 25.372 7.873 1.00 53.66 207 GLU A O 1
ATOM 1610 N N . GLY A 1 208 ? -10.001 26.978 7.263 1.00 41.56 208 GLY A N 1
ATOM 1611 C CA . GLY A 1 208 ? -8.999 28.041 7.104 1.00 41.56 208 GLY A CA 1
ATOM 1612 C C . GLY A 1 208 ? -9.122 28.856 5.817 1.00 41.56 208 GLY A C 1
ATOM 1613 O O . GLY A 1 208 ? -8.327 28.719 4.893 1.00 41.56 208 GLY A O 1
ATOM 1614 N N . ARG A 1 209 ? -10.122 29.736 5.766 1.00 45.16 209 ARG A N 1
ATOM 1615 C CA . ARG A 1 209 ? -10.256 30.847 4.813 1.00 45.16 209 ARG A CA 1
ATOM 1616 C C . ARG A 1 209 ? -8.897 31.556 4.584 1.00 45.16 209 ARG A C 1
ATOM 1618 O O . ARG A 1 209 ? -8.360 32.137 5.516 1.00 45.16 209 ARG A O 1
ATOM 1625 N N . GLY A 1 210 ? -8.390 31.552 3.344 1.00 42.50 210 GLY A N 1
ATOM 1626 C CA . GLY A 1 210 ? -7.411 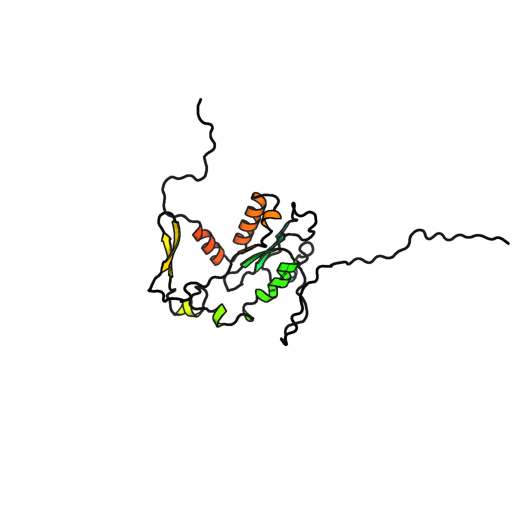32.538 2.852 1.00 42.50 210 GLY A CA 1
ATOM 1627 C C . GLY A 1 210 ? -5.918 32.286 3.112 1.00 42.50 210 GLY A C 1
ATOM 1628 O O . GLY A 1 210 ? -5.234 33.188 3.578 1.00 42.50 210 GLY A O 1
ATOM 1629 N N . GLY A 1 211 ? -5.380 31.119 2.751 1.00 36.31 211 GLY A N 1
ATOM 1630 C CA . GLY A 1 211 ? -3.929 30.890 2.722 1.00 36.31 211 GLY A CA 1
ATOM 1631 C C . GLY A 1 211 ? -3.512 30.085 1.498 1.00 36.31 211 GLY A C 1
ATOM 1632 O O . GLY A 1 211 ? -3.433 28.862 1.556 1.00 36.31 211 GLY A O 1
ATOM 1633 N N . SER A 1 212 ? -3.279 30.764 0.372 1.00 36.66 212 SER A N 1
ATOM 1634 C CA . SER A 1 212 ? -2.682 30.158 -0.822 1.00 36.66 212 SER A CA 1
ATOM 1635 C C . SER A 1 212 ? -1.309 29.577 -0.469 1.00 36.66 212 SER A C 1
ATOM 1637 O O . SER A 1 212 ? -0.392 30.317 -0.127 1.00 36.66 212 SER A O 1
ATOM 1639 N N . CYS A 1 213 ? -1.139 28.260 -0.596 1.00 40.28 213 CYS A N 1
ATOM 1640 C CA . CYS A 1 213 ? 0.179 27.616 -0.565 1.00 40.28 213 CYS A CA 1
ATOM 1641 C C . CYS A 1 213 ? 0.894 27.707 -1.933 1.00 40.28 213 CYS A C 1
ATOM 1643 O O . CYS A 1 213 ? 1.804 26.937 -2.222 1.00 40.28 213 CYS A O 1
ATOM 1645 N N . LEU A 1 214 ? 0.469 28.628 -2.807 1.00 43.09 214 LEU A N 1
ATOM 1646 C CA . LEU A 1 214 ? 1.030 28.853 -4.136 1.00 43.09 214 LEU A CA 1
ATOM 1647 C C . LEU A 1 214 ? 1.024 30.353 -4.458 1.00 43.09 214 LEU A C 1
ATOM 1649 O O . LEU A 1 214 ? 0.152 30.803 -5.185 1.00 43.09 214 LEU A O 1
ATOM 1653 N N . THR A 1 215 ? 1.961 31.117 -3.891 1.00 40.34 215 THR A N 1
ATOM 1654 C CA . THR A 1 215 ? 2.590 32.321 -4.485 1.00 40.34 215 THR A CA 1
ATOM 1655 C C . THR A 1 215 ? 3.492 32.965 -3.434 1.00 40.34 215 THR A C 1
ATOM 1657 O O . THR A 1 215 ? 3.003 33.559 -2.479 1.00 40.34 215 THR A O 1
ATOM 1660 N N . GLY A 1 216 ? 4.808 32.852 -3.602 1.00 35.09 216 GLY A N 1
ATOM 1661 C CA . GLY A 1 216 ? 5.777 33.433 -2.672 1.00 35.09 216 GLY A CA 1
ATOM 1662 C C . GLY A 1 216 ? 7.186 33.512 -3.248 1.00 35.09 216 GLY A C 1
ATOM 1663 O O . GLY A 1 216 ? 8.137 33.193 -2.556 1.00 35.09 216 GLY A O 1
ATOM 1664 N N . PHE A 1 217 ? 7.313 33.890 -4.521 1.00 43.41 217 PHE A N 1
ATOM 1665 C CA . PHE A 1 217 ? 8.561 34.413 -5.081 1.00 43.41 217 PHE A CA 1
ATOM 1666 C C . PHE A 1 217 ? 8.205 35.585 -5.996 1.00 43.41 217 PHE A C 1
ATOM 1668 O O . PHE A 1 217 ? 7.912 35.412 -7.175 1.00 43.41 217 PHE A O 1
ATOM 1675 N N . GLY A 1 218 ? 8.170 36.776 -5.407 1.00 35.81 218 GLY A N 1
ATOM 1676 C CA . GLY A 1 218 ? 8.191 38.057 -6.104 1.00 35.81 218 GLY A CA 1
ATOM 1677 C C . GLY A 1 218 ? 9.266 38.925 -5.442 1.00 35.81 218 GLY A C 1
ATOM 1678 O O . GLY A 1 218 ? 9.403 38.848 -4.218 1.00 35.81 218 GLY A O 1
ATOM 1679 N N . PRO A 1 219 ? 10.075 39.672 -6.211 1.00 44.56 219 PRO A N 1
ATOM 1680 C CA . PRO A 1 219 ? 11.203 40.421 -5.673 1.00 44.56 219 PRO A CA 1
ATOM 1681 C C . PRO A 1 219 ? 10.702 41.615 -4.850 1.00 44.56 219 PRO A C 1
ATOM 1683 O O . PRO A 1 219 ? 9.730 42.270 -5.225 1.00 44.56 219 PRO A O 1
ATOM 1686 N N . GLY A 1 220 ? 11.353 41.870 -3.713 1.00 38.16 220 GLY A N 1
ATOM 1687 C CA . GLY A 1 220 ? 11.064 43.025 -2.861 1.00 38.16 220 GLY A CA 1
ATOM 1688 C C . GLY A 1 220 ? 11.417 44.351 -3.553 1.00 38.16 220 GLY A C 1
ATOM 1689 O O . GLY A 1 220 ? 12.311 44.362 -4.403 1.00 38.16 220 GLY A O 1
ATOM 1690 N N . PRO A 1 221 ? 10.712 45.450 -3.232 1.00 44.69 221 PRO A N 1
ATOM 1691 C CA . PRO A 1 221 ? 10.948 46.748 -3.852 1.00 44.69 221 PRO A CA 1
ATOM 1692 C C . PRO A 1 221 ? 12.241 47.405 -3.343 1.00 44.69 221 PRO A C 1
ATOM 1694 O O . PRO A 1 221 ? 12.701 47.112 -2.238 1.00 44.69 221 PRO A O 1
ATOM 1697 N N . ALA A 1 222 ? 12.790 48.260 -4.209 1.00 43.72 222 ALA A N 1
ATOM 1698 C CA . ALA A 1 222 ? 14.011 49.051 -4.050 1.00 43.72 222 ALA A CA 1
ATOM 1699 C C . ALA A 1 222 ? 13.929 50.115 -2.946 1.00 43.72 222 ALA A C 1
ATOM 1701 O O . ALA A 1 222 ? 12.809 50.614 -2.689 1.00 43.72 222 ALA A O 1
#

InterPro domains:
  IPR053185 SET domain-containing protein [PTHR47332] (54-206)

pLDDT: mean 76.98, std 21.55, range [31.11, 97.69]